Protein AF-A0A2K8GKU6-F1 (afdb_monomer_lite)

Sequence (200 aa):
LAFMISSQLTCGMWALKPLFDDAGSRKFPFDMWMPVSPERSPDYHFGYAFQLLTICMSAYMYFGVDSVALSSVIFGCAQIDIIKDKILSVQPVWNKRSTEATETLHENYKTLIDCIKHHQAITIFTDLVENAYHTYLLFQLMGSVGIICMSALRLLVLDWRSVQFFSIVTYLSVMISQLFVCCWCGHELTATSEDLHTVL

Foldseek 3Di:
DVLLVLVVVLLVCLLCCLVPVPPPAQDASDPDDDPADSVDPVSVVVRNVVVVVVSSVVSVVVVVVLVVLLVLLVVLLVLLVVLLVLLVPQDDLVPDDPVVSVVSVVVSVVSVVVSVVSVVVSVVSVVVSCVVCVVVVVCLVVVLVVLLVVLVVVLVVDDPPDPVNVSSVSVNVSSVVSVVSVVVSVVSSVVSVVVSVVSD

Secondary structure (DSSP, 8-state):
-HHHHHHHHHHHHHHHHHHH---SS---SS----SS-TTSTTHHHHHHHHHHHHHHHHHHHHHHHHHHHHHHHHHHHHHHHHHHHHHHTPPP-TTS-HHHHHHHHHHHHHHHHHHHHHHHHHHHHHHHHHHHHHHHHHHHHHHHHHHHHHHHHHHHHS-TTSHHHHHHHHHHHHHHHHHHHHHHHHHHHHHHHHHHHHH-

Radius of gyration: 26.38 Å; chains: 1; bounding box: 59×37×78 Å

Structure (mmCIF, N/CA/C/O backbone):
data_AF-A0A2K8GKU6-F1
#
_entry.id   AF-A0A2K8GKU6-F1
#
loop_
_atom_site.group_PDB
_atom_site.id
_atom_site.type_symbol
_atom_site.label_atom_id
_atom_site.label_alt_id
_atom_site.label_comp_id
_atom_site.label_asym_id
_atom_site.label_entity_id
_atom_site.label_seq_id
_atom_site.pdbx_PDB_ins_code
_atom_site.Cartn_x
_atom_site.Cartn_y
_atom_site.Cartn_z
_atom_site.occupancy
_atom_site.B_iso_or_equiv
_atom_site.auth_seq_id
_atom_site.auth_comp_id
_atom_site.auth_asym_id
_atom_site.auth_atom_id
_atom_site.pdbx_PDB_model_num
ATOM 1 N N . LEU A 1 1 ? -7.804 5.140 -6.137 1.00 52.09 1 LEU A N 1
ATOM 2 C CA . LEU A 1 1 ? -8.174 4.893 -7.555 1.00 52.09 1 LEU A CA 1
ATOM 3 C C . LEU A 1 1 ? -7.372 5.749 -8.544 1.00 52.09 1 LEU A C 1
ATOM 5 O O . LEU A 1 1 ? -6.609 5.176 -9.306 1.00 52.09 1 LEU A O 1
ATOM 9 N N . ALA A 1 2 ? -7.473 7.088 -8.518 1.00 52.81 2 ALA A N 1
ATOM 10 C CA . ALA A 1 2 ? -6.731 7.973 -9.438 1.00 52.81 2 ALA A CA 1
ATOM 11 C C . ALA A 1 2 ? -5.206 7.742 -9.410 1.00 52.81 2 ALA A C 1
ATOM 13 O O . ALA A 1 2 ? -4.558 7.684 -10.448 1.00 52.81 2 ALA A O 1
ATOM 14 N N . PHE A 1 3 ? -4.678 7.497 -8.211 1.00 59.97 3 PHE A N 1
ATOM 15 C CA . PHE A 1 3 ? -3.293 7.118 -7.951 1.00 59.97 3 PHE A CA 1
ATOM 16 C C . PHE A 1 3 ? -2.845 5.800 -8.615 1.00 59.97 3 PHE A C 1
ATOM 18 O O . PHE A 1 3 ? -1.756 5.701 -9.169 1.00 59.97 3 PHE A O 1
ATOM 25 N N . MET A 1 4 ? -3.709 4.781 -8.599 1.00 58.12 4 MET A N 1
ATOM 26 C CA . MET A 1 4 ? -3.423 3.500 -9.254 1.00 58.12 4 MET A CA 1
ATOM 27 C C . MET A 1 4 ? -3.462 3.646 -10.774 1.00 58.12 4 MET A C 1
ATOM 29 O O . MET A 1 4 ? -2.648 3.059 -11.474 1.00 58.12 4 MET A O 1
ATOM 33 N N . ILE A 1 5 ? -4.387 4.456 -11.294 1.00 63.09 5 ILE A N 1
ATOM 34 C CA . ILE A 1 5 ? -4.517 4.693 -12.734 1.00 63.09 5 ILE A CA 1
ATOM 35 C C . ILE A 1 5 ? -3.285 5.442 -13.264 1.00 63.09 5 ILE A C 1
ATOM 37 O O . ILE A 1 5 ? -2.746 5.056 -14.298 1.00 63.09 5 ILE A O 1
ATOM 41 N N . SER A 1 6 ? -2.784 6.457 -12.551 1.00 62.75 6 SER A N 1
ATOM 42 C CA . SER A 1 6 ? -1.579 7.195 -12.961 1.00 62.75 6 SER A CA 1
ATOM 43 C C . SER A 1 6 ? -0.308 6.341 -12.902 1.00 62.75 6 SER A C 1
ATOM 45 O O . SER A 1 6 ? 0.525 6.41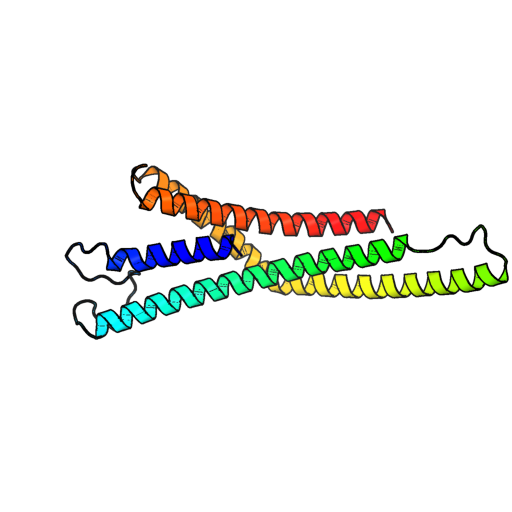6 -13.809 1.00 62.75 6 SER A O 1
ATOM 47 N N . SER A 1 7 ? -0.177 5.485 -11.886 1.00 61.38 7 SER A N 1
ATOM 48 C CA . SER A 1 7 ? 0.905 4.502 -11.791 1.00 61.38 7 SER A CA 1
ATOM 49 C C . SER A 1 7 ? 0.877 3.516 -12.964 1.00 61.38 7 SER A C 1
ATOM 51 O O . SER A 1 7 ? 1.892 3.349 -13.639 1.00 61.38 7 SER A O 1
ATOM 53 N N . GLN A 1 8 ? -0.281 2.922 -13.259 1.00 64.69 8 GLN A N 1
ATOM 54 C CA . GLN A 1 8 ? -0.408 1.922 -14.320 1.00 64.69 8 GLN A CA 1
ATOM 55 C C . GLN A 1 8 ? -0.205 2.521 -15.712 1.00 64.69 8 GLN A C 1
ATOM 57 O O . GLN A 1 8 ? 0.427 1.902 -16.567 1.00 64.69 8 GLN A O 1
ATOM 62 N N . LEU A 1 9 ? -0.654 3.761 -15.931 1.00 65.25 9 LEU A N 1
ATOM 63 C CA . LEU A 1 9 ? -0.339 4.509 -17.148 1.00 65.25 9 LEU A CA 1
ATOM 64 C C . LEU A 1 9 ? 1.164 4.770 -17.268 1.00 65.25 9 LEU A C 1
ATOM 66 O O . LEU A 1 9 ? 1.713 4.654 -18.358 1.00 65.25 9 LEU A O 1
ATOM 70 N N . THR A 1 10 ? 1.849 5.065 -16.162 1.00 65.81 10 THR A N 1
ATOM 71 C CA . THR A 1 10 ? 3.303 5.270 -16.160 1.00 65.81 10 THR A CA 1
ATOM 72 C C . THR A 1 10 ? 4.044 3.970 -16.467 1.00 65.81 10 THR A C 1
ATOM 74 O O . THR A 1 10 ? 4.881 3.955 -17.366 1.00 65.81 10 THR A O 1
ATOM 77 N N . CYS A 1 11 ? 3.690 2.856 -15.826 1.00 62.97 11 CYS A N 1
ATOM 78 C CA . CYS A 1 11 ? 4.261 1.540 -16.127 1.00 62.97 11 CYS A CA 1
ATOM 79 C C . CYS A 1 11 ? 3.988 1.112 -17.577 1.00 62.97 11 CYS A C 1
ATOM 81 O O . CYS A 1 11 ? 4.894 0.629 -18.256 1.00 62.97 11 CYS A O 1
ATOM 83 N N . GLY A 1 12 ? 2.778 1.365 -18.082 1.00 64.12 12 GLY A N 1
ATOM 84 C CA . GLY A 1 12 ? 2.423 1.159 -19.484 1.00 64.12 12 GLY A CA 1
ATOM 85 C C . GLY A 1 12 ? 3.273 2.009 -20.428 1.00 64.12 12 GLY A C 1
ATOM 86 O O . GLY A 1 12 ? 3.807 1.485 -21.400 1.00 64.12 12 GLY A O 1
ATOM 87 N N . MET A 1 13 ? 3.479 3.293 -20.121 1.00 64.94 13 MET A N 1
ATOM 88 C CA . MET A 1 13 ? 4.349 4.183 -20.900 1.00 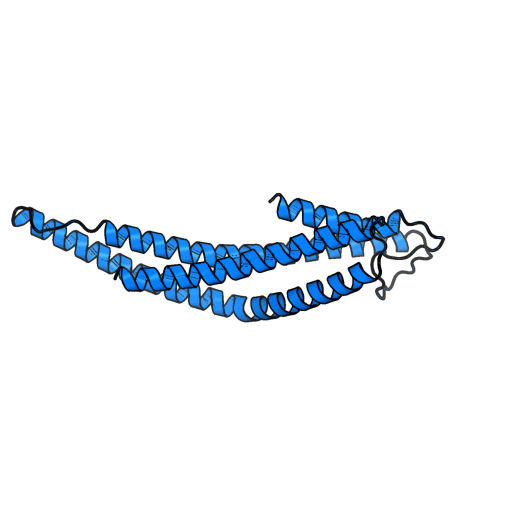64.94 13 MET A CA 1
ATOM 89 C C . MET A 1 13 ? 5.811 3.710 -20.913 1.00 64.94 13 MET A C 1
ATOM 91 O O . MET A 1 13 ? 6.447 3.749 -21.964 1.00 64.94 13 MET A O 1
ATOM 95 N N . TRP A 1 14 ? 6.343 3.219 -19.788 1.00 64.69 14 TRP A N 1
ATOM 96 C CA . TRP A 1 14 ? 7.692 2.638 -19.733 1.00 64.69 14 TRP A CA 1
ATOM 97 C C . TRP A 1 14 ? 7.802 1.347 -20.544 1.00 64.69 14 TRP A C 1
ATOM 99 O O . TRP A 1 14 ? 8.796 1.155 -21.241 1.00 64.69 14 TRP A O 1
ATOM 109 N N . ALA A 1 15 ? 6.775 0.497 -20.504 1.00 62.06 15 ALA A N 1
ATOM 110 C CA . ALA A 1 15 ? 6.726 -0.733 -21.285 1.00 62.06 15 ALA A CA 1
ATOM 111 C C . ALA A 1 15 ? 6.532 -0.474 -22.790 1.00 62.06 15 ALA A C 1
ATOM 113 O O . ALA A 1 15 ? 7.018 -1.253 -23.601 1.00 62.06 15 ALA A O 1
ATOM 114 N N . LEU A 1 16 ? 5.863 0.623 -23.166 1.00 63.88 16 LEU A N 1
ATOM 115 C CA . LEU A 1 16 ? 5.647 1.055 -24.554 1.00 63.88 16 LEU A CA 1
ATOM 116 C C . LEU A 1 16 ? 6.841 1.812 -25.146 1.00 63.88 16 LEU A C 1
ATOM 118 O O . LEU A 1 16 ? 7.019 1.796 -26.360 1.00 63.88 16 LEU A O 1
ATOM 122 N N . LYS A 1 17 ? 7.679 2.454 -24.323 1.00 64.31 17 LYS A N 1
ATOM 123 C CA . LYS A 1 17 ? 8.903 3.147 -24.761 1.00 64.31 17 LYS A CA 1
ATOM 124 C C . LYS A 1 17 ? 9.754 2.333 -25.764 1.00 64.31 17 LYS A C 1
ATOM 126 O O . LYS A 1 17 ? 10.038 2.870 -26.828 1.00 64.31 17 LYS A O 1
ATOM 131 N N . PRO A 1 18 ? 10.128 1.066 -25.507 1.00 60.09 18 PRO A N 1
ATOM 132 C CA . PRO A 1 18 ? 10.927 0.248 -26.433 1.00 60.09 18 PRO A CA 1
ATOM 133 C C . PRO A 1 18 ? 10.229 -0.073 -27.766 1.00 60.09 18 PRO A C 1
ATOM 135 O O . PRO A 1 18 ? 10.900 -0.486 -28.704 1.00 60.09 18 PRO A O 1
ATOM 138 N N . LEU A 1 19 ? 8.907 0.116 -27.869 1.00 59.28 19 LEU A N 1
ATOM 139 C CA . LEU A 1 19 ? 8.156 -0.048 -29.118 1.00 59.28 19 LEU A CA 1
ATOM 140 C C . LEU A 1 19 ? 8.241 1.193 -30.022 1.00 59.28 19 LEU A C 1
ATOM 142 O O . LEU A 1 19 ? 8.106 1.068 -31.235 1.00 59.28 19 LEU A O 1
ATOM 146 N N . PHE A 1 20 ? 8.440 2.380 -29.436 1.00 59.06 20 PHE A N 1
ATOM 147 C CA . PHE A 1 20 ? 8.488 3.663 -30.152 1.00 59.06 20 PHE A CA 1
ATOM 148 C C . PHE A 1 20 ? 9.903 4.247 -30.283 1.00 59.06 20 PHE A C 1
ATOM 150 O O . PHE A 1 20 ? 10.137 5.076 -31.160 1.00 59.06 20 PHE A O 1
ATOM 157 N N . ASP A 1 21 ? 10.844 3.832 -29.430 1.00 58.12 21 ASP A N 1
ATOM 158 C CA . ASP A 1 21 ? 12.258 4.231 -29.467 1.00 58.12 21 ASP A CA 1
ATOM 159 C C . ASP A 1 21 ? 13.004 3.351 -30.494 1.00 58.12 21 ASP A C 1
ATOM 161 O O . ASP A 1 21 ? 13.825 2.496 -30.159 1.00 58.12 21 ASP A O 1
ATOM 165 N N . ASP A 1 22 ? 12.630 3.502 -31.769 1.00 55.44 22 ASP A N 1
ATOM 166 C CA . ASP A 1 22 ? 13.112 2.706 -32.904 1.00 55.44 22 ASP A CA 1
ATOM 167 C C . ASP A 1 22 ? 14.532 3.147 -33.320 1.00 55.44 22 ASP A C 1
ATOM 169 O O . ASP A 1 22 ? 14.766 3.765 -34.359 1.00 55.44 22 ASP A O 1
ATOM 173 N N . ALA A 1 23 ? 15.514 2.865 -32.460 1.00 47.88 23 ALA A N 1
ATOM 174 C CA . ALA A 1 23 ? 16.937 3.061 -32.731 1.00 47.88 23 ALA A CA 1
ATOM 175 C C . ALA A 1 23 ? 17.572 1.751 -33.239 1.00 47.88 23 ALA A C 1
ATOM 177 O O . ALA A 1 23 ? 18.391 1.121 -32.569 1.00 47.88 23 ALA A O 1
ATOM 178 N N . GLY A 1 24 ? 17.155 1.308 -34.429 1.00 53.94 24 GLY A N 1
ATOM 179 C CA . GLY A 1 24 ? 17.900 0.387 -35.304 1.00 53.94 24 GLY A CA 1
ATOM 180 C C . GLY A 1 24 ? 18.124 -1.061 -34.835 1.00 53.94 24 GLY A C 1
ATOM 181 O O . GLY A 1 24 ? 18.676 -1.850 -35.598 1.00 53.94 24 GLY A O 1
ATOM 182 N N . SER A 1 25 ? 17.701 -1.454 -33.629 1.00 59.88 25 SER A N 1
ATOM 183 C CA . SER A 1 25 ? 17.801 -2.835 -33.134 1.00 59.88 25 SER A CA 1
ATOM 184 C C . SER A 1 25 ? 16.561 -3.212 -32.324 1.00 59.88 25 SER A C 1
ATOM 186 O O . SER A 1 25 ? 16.261 -2.585 -31.311 1.00 59.88 25 SER A O 1
ATOM 188 N N . ARG A 1 26 ? 15.826 -4.242 -32.768 1.00 64.56 26 ARG A N 1
ATOM 189 C CA . ARG A 1 26 ? 14.674 -4.783 -32.029 1.00 64.56 26 ARG A CA 1
ATOM 190 C C . ARG A 1 26 ? 15.166 -5.328 -30.691 1.00 64.56 26 ARG A C 1
ATOM 192 O O . ARG A 1 26 ? 15.888 -6.321 -30.660 1.00 64.56 26 ARG A O 1
ATOM 199 N N . LYS A 1 27 ? 14.779 -4.683 -29.593 1.00 66.81 27 LYS A N 1
ATOM 200 C CA . LYS A 1 27 ? 15.076 -5.128 -28.227 1.00 66.81 27 LYS A CA 1
ATOM 201 C C . LYS A 1 27 ? 13.781 -5.372 -27.466 1.00 66.81 27 LYS A C 1
ATOM 203 O O . LYS A 1 27 ? 12.753 -4.755 -27.750 1.00 66.81 27 LYS A O 1
ATOM 208 N N . PHE A 1 28 ? 13.827 -6.315 -26.532 1.00 68.25 28 PHE A N 1
ATOM 209 C CA . PHE A 1 28 ? 12.716 -6.551 -25.619 1.00 68.25 28 PHE A CA 1
ATOM 210 C C . PHE A 1 28 ? 12.609 -5.416 -24.585 1.00 68.25 28 PHE A C 1
ATOM 212 O O . PHE A 1 28 ? 13.616 -4.764 -24.300 1.00 68.25 28 PHE A O 1
ATOM 219 N N . PRO A 1 29 ? 11.414 -5.177 -24.011 1.00 65.94 29 PRO A N 1
ATOM 220 C CA . PRO A 1 29 ? 11.225 -4.161 -22.980 1.00 65.94 29 PRO A CA 1
ATOM 221 C C . PRO A 1 29 ? 12.103 -4.321 -21.746 1.00 65.94 29 PRO A C 1
ATOM 223 O O . PRO A 1 29 ? 12.531 -3.324 -21.165 1.00 65.94 29 PRO A O 1
ATOM 226 N N . PHE A 1 30 ? 12.387 -5.567 -21.373 1.00 68.25 30 PHE A N 1
ATOM 227 C CA . PHE A 1 30 ? 13.332 -5.904 -20.321 1.00 68.25 30 PHE A CA 1
ATOM 228 C C . PHE A 1 30 ? 14.459 -6.751 -20.889 1.00 68.25 30 PHE A C 1
ATOM 230 O O . PHE A 1 30 ? 14.224 -7.714 -21.627 1.00 68.25 30 PHE A O 1
ATOM 237 N N . ASP A 1 31 ? 15.680 -6.391 -20.500 1.00 69.00 31 ASP A N 1
ATOM 238 C CA . ASP A 1 31 ? 16.892 -7.127 -20.839 1.00 69.00 31 ASP A CA 1
ATOM 239 C C . ASP A 1 31 ? 16.960 -8.378 -19.947 1.00 69.00 31 ASP A C 1
ATOM 241 O O . ASP A 1 31 ? 17.493 -8.367 -18.837 1.00 69.00 31 ASP A O 1
ATOM 245 N N . MET A 1 32 ? 16.291 -9.441 -20.391 1.00 71.56 32 MET A N 1
ATOM 246 C CA . MET A 1 32 ? 16.195 -10.726 -19.704 1.00 71.56 32 MET A CA 1
ATOM 247 C C . MET A 1 32 ? 16.491 -11.847 -20.693 1.00 71.56 32 MET A C 1
ATOM 249 O O . MET A 1 32 ? 16.099 -11.782 -21.859 1.00 71.56 32 MET A O 1
ATOM 253 N N . TRP A 1 33 ? 17.146 -12.905 -20.214 1.00 79.06 33 TRP A N 1
ATOM 254 C CA . TRP A 1 33 ? 17.335 -14.103 -21.019 1.00 79.06 33 TRP A CA 1
ATOM 255 C C . TRP A 1 33 ? 15.975 -14.704 -21.391 1.00 79.06 33 TRP A C 1
ATOM 257 O O . TRP A 1 33 ? 15.151 -15.006 -20.526 1.00 79.06 33 TRP A O 1
ATOM 267 N N . MET A 1 34 ? 15.747 -14.869 -22.691 1.00 74.62 34 MET A N 1
ATOM 268 C CA . MET A 1 34 ? 14.542 -15.465 -23.243 1.00 74.62 34 MET A CA 1
ATOM 269 C C . MET A 1 34 ? 14.918 -16.586 -24.213 1.00 74.62 34 MET A C 1
ATOM 271 O O . MET A 1 34 ? 15.895 -16.455 -24.949 1.00 74.62 34 MET A O 1
ATOM 275 N N . PRO A 1 35 ? 14.114 -17.662 -24.282 1.00 77.31 35 PRO A N 1
ATOM 276 C CA . PRO A 1 35 ? 14.313 -18.730 -25.261 1.00 77.31 35 PRO A CA 1
ATOM 277 C C . PRO A 1 35 ? 13.975 -18.292 -26.700 1.00 77.31 35 PRO A C 1
ATOM 279 O O . PRO A 1 35 ? 14.147 -19.073 -27.631 1.00 77.31 35 PRO A O 1
ATOM 282 N N . VAL A 1 36 ? 13.479 -17.062 -26.882 1.00 75.69 36 VAL A N 1
ATOM 283 C CA . VAL A 1 36 ? 13.076 -16.465 -28.159 1.00 75.69 36 VAL A CA 1
ATOM 284 C C . VAL A 1 36 ? 14.038 -15.348 -28.568 1.00 75.69 36 VAL A C 1
ATOM 286 O O . VAL A 1 36 ? 14.387 -14.491 -27.758 1.00 75.69 36 VAL A O 1
ATOM 289 N N . SER A 1 37 ? 14.458 -15.339 -29.835 1.00 72.81 37 SER A N 1
ATOM 290 C CA . SER A 1 37 ? 15.374 -14.326 -30.372 1.00 72.81 37 SER A CA 1
ATOM 291 C C . SER A 1 37 ? 14.609 -13.071 -30.833 1.00 72.81 37 SER A C 1
ATOM 293 O O . SER A 1 37 ? 13.649 -13.204 -31.596 1.00 72.81 37 SER A O 1
ATOM 295 N N . PRO A 1 38 ? 15.050 -11.845 -30.478 1.00 68.31 38 PRO A N 1
ATOM 296 C CA . PRO A 1 38 ? 14.425 -10.594 -30.942 1.00 68.31 38 PRO A CA 1
ATOM 297 C C . PRO A 1 38 ? 14.503 -10.378 -32.466 1.00 68.31 38 PRO A C 1
ATOM 299 O O . PRO A 1 38 ? 13.795 -9.548 -33.036 1.00 68.31 38 PRO A O 1
ATOM 302 N N . GLU A 1 39 ? 15.394 -11.118 -33.124 1.00 70.12 39 GLU A N 1
ATOM 303 C CA . GLU A 1 39 ? 15.760 -10.985 -34.534 1.00 70.12 39 GLU A CA 1
ATOM 304 C C . GLU A 1 39 ? 14.724 -11.610 -35.488 1.00 70.12 39 GLU A C 1
ATOM 306 O O . GLU A 1 39 ? 14.691 -11.267 -36.671 1.00 70.12 39 GLU A O 1
ATOM 311 N N . ARG A 1 40 ? 13.846 -12.504 -34.997 1.00 70.38 40 ARG A N 1
ATOM 312 C CA . ARG A 1 40 ? 12.885 -13.268 -35.817 1.00 70.38 40 ARG A CA 1
ATOM 313 C C . ARG A 1 40 ? 11.433 -12.864 -35.528 1.00 70.38 40 ARG A C 1
ATOM 315 O O . ARG A 1 40 ? 11.020 -12.712 -34.382 1.00 70.38 40 ARG A O 1
ATOM 322 N N . SER A 1 41 ? 10.646 -12.653 -36.589 1.00 62.62 41 SER A N 1
ATOM 323 C CA . SER A 1 41 ? 9.424 -11.831 -36.516 1.00 62.62 41 SER A CA 1
ATOM 324 C C . SER A 1 41 ? 8.091 -12.486 -36.105 1.00 62.62 41 SER A C 1
ATOM 326 O O . SER A 1 41 ? 7.117 -11.743 -36.073 1.00 62.62 41 SER A O 1
ATOM 328 N N . PRO A 1 42 ? 7.964 -13.769 -35.723 1.00 74.25 42 PRO A N 1
ATOM 329 C CA . PRO A 1 42 ? 6.867 -14.144 -34.825 1.00 74.25 42 PRO A CA 1
ATOM 330 C C . PRO A 1 42 ? 7.320 -14.176 -33.357 1.00 74.25 42 PRO A C 1
ATOM 332 O O . PRO A 1 42 ? 6.577 -13.757 -32.469 1.00 74.25 42 PRO A O 1
ATOM 335 N N . ASP A 1 43 ? 8.566 -14.582 -33.115 1.00 76.25 43 ASP A N 1
ATOM 336 C CA . ASP A 1 43 ? 9.126 -14.817 -31.781 1.00 76.25 43 ASP A CA 1
ATOM 337 C C . ASP A 1 43 ? 9.271 -13.515 -30.976 1.00 76.25 43 ASP A C 1
ATOM 339 O O . ASP A 1 43 ? 8.986 -13.484 -29.777 1.00 76.25 43 ASP A O 1
ATOM 343 N N . TYR A 1 44 ? 9.611 -12.409 -31.651 1.00 76.62 44 TYR A N 1
ATOM 344 C CA . TYR A 1 44 ? 9.658 -11.076 -31.045 1.00 76.62 44 TYR A CA 1
ATOM 345 C C . TYR A 1 44 ? 8.297 -10.628 -30.490 1.00 76.62 44 TYR A C 1
ATOM 347 O O . TYR A 1 44 ? 8.214 -10.187 -29.346 1.00 76.62 44 TYR A O 1
ATOM 355 N N . HIS A 1 45 ? 7.215 -10.760 -31.265 1.00 79.44 45 HIS A N 1
ATOM 356 C CA . HIS A 1 45 ? 5.888 -10.319 -30.821 1.00 79.44 45 HIS A CA 1
ATOM 357 C C . HIS A 1 45 ? 5.361 -11.176 -29.670 1.00 79.44 45 HIS A C 1
ATOM 359 O O . HIS A 1 45 ? 4.764 -10.639 -28.737 1.00 79.44 45 HIS A O 1
ATOM 365 N N . PHE A 1 46 ? 5.620 -12.486 -29.702 1.00 82.50 46 PHE A N 1
ATOM 366 C CA . PHE A 1 46 ? 5.241 -13.383 -28.615 1.00 82.50 46 PHE A CA 1
ATOM 367 C C . PHE A 1 46 ? 6.013 -13.071 -27.327 1.00 82.50 46 PHE A C 1
ATOM 369 O O . PHE A 1 46 ? 5.403 -12.904 -26.272 1.00 82.50 46 PHE A O 1
ATOM 376 N N . GLY A 1 47 ? 7.339 -12.914 -27.416 1.00 82.00 47 GLY A N 1
ATOM 377 C CA . GLY A 1 47 ? 8.174 -12.532 -26.276 1.00 82.00 47 GLY A CA 1
ATOM 378 C C . GLY A 1 47 ? 7.779 -11.173 -25.695 1.00 82.00 47 GLY A C 1
ATOM 379 O O . GLY A 1 47 ? 7.627 -11.039 -24.483 1.00 82.00 47 GLY A O 1
ATOM 380 N N . TYR A 1 48 ? 7.516 -10.187 -26.555 1.00 79.00 48 TYR A N 1
ATOM 381 C CA . TYR A 1 48 ? 7.062 -8.860 -26.143 1.00 79.00 48 TYR A CA 1
ATOM 382 C C . TYR A 1 48 ? 5.714 -8.918 -25.410 1.00 79.00 48 TYR A C 1
ATOM 384 O O . TYR A 1 48 ? 5.583 -8.375 -24.313 1.00 79.00 48 TYR A O 1
ATOM 392 N N . ALA A 1 49 ? 4.717 -9.601 -25.984 1.00 82.12 49 ALA A N 1
ATOM 393 C CA . ALA A 1 49 ? 3.396 -9.742 -25.374 1.00 82.12 49 ALA A CA 1
ATOM 394 C C . ALA A 1 49 ? 3.467 -10.483 -24.032 1.00 82.12 49 ALA A C 1
ATOM 396 O O . ALA A 1 49 ? 2.811 -10.084 -23.071 1.00 82.12 49 ALA A O 1
ATOM 397 N N . PHE A 1 50 ? 4.301 -11.521 -23.949 1.00 85.00 50 PHE A N 1
ATOM 398 C CA . PHE A 1 50 ? 4.530 -12.262 -22.715 1.00 85.00 50 PHE A CA 1
ATOM 399 C C . PHE A 1 50 ? 5.162 -11.388 -21.623 1.00 85.00 50 PHE A C 1
ATOM 401 O O . PHE A 1 50 ? 4.673 -11.384 -20.491 1.00 85.00 50 PHE A O 1
ATOM 408 N N . GLN A 1 51 ? 6.211 -10.620 -21.948 1.00 82.50 51 GLN A N 1
ATOM 409 C CA . GLN A 1 51 ? 6.826 -9.696 -20.988 1.00 82.50 51 GLN A CA 1
ATOM 410 C C . GLN A 1 51 ? 5.811 -8.652 -20.518 1.00 82.50 51 GLN A C 1
ATOM 412 O O . GLN A 1 51 ? 5.635 -8.487 -19.313 1.00 82.50 51 GLN A O 1
ATOM 417 N N . LEU A 1 52 ? 5.094 -8.013 -21.448 1.00 80.62 52 LEU A N 1
ATOM 418 C CA . LEU A 1 52 ? 4.083 -7.003 -21.133 1.00 80.62 52 LEU A CA 1
ATOM 419 C C . LEU A 1 52 ? 2.995 -7.554 -20.202 1.00 80.62 52 LEU A C 1
ATOM 421 O O . LEU A 1 52 ? 2.701 -6.943 -19.177 1.00 80.62 52 LEU A O 1
ATOM 425 N N . LEU A 1 53 ? 2.443 -8.729 -20.517 1.00 84.06 53 LEU A N 1
ATOM 426 C CA . LEU A 1 53 ? 1.430 -9.377 -19.686 1.00 84.06 53 LEU A CA 1
ATOM 427 C C . LEU A 1 53 ? 1.968 -9.687 -18.286 1.00 84.06 53 LEU A C 1
ATOM 429 O O . LEU A 1 53 ? 1.280 -9.435 -17.299 1.00 84.06 53 LEU A O 1
ATOM 433 N N . THR A 1 54 ? 3.198 -10.196 -18.199 1.00 84.25 54 THR A N 1
ATOM 434 C CA . THR A 1 54 ? 3.842 -10.538 -16.923 1.00 84.25 54 THR A CA 1
ATOM 435 C C . THR A 1 54 ? 4.039 -9.300 -16.050 1.00 84.25 54 THR A C 1
ATOM 437 O O . THR A 1 54 ? 3.749 -9.355 -14.859 1.00 84.25 54 THR A O 1
ATOM 440 N N . ILE A 1 55 ? 4.467 -8.174 -16.630 1.00 80.38 55 ILE A N 1
ATOM 441 C CA . ILE A 1 55 ? 4.646 -6.900 -15.914 1.00 80.38 55 ILE A CA 1
ATOM 442 C C . ILE A 1 55 ? 3.306 -6.348 -15.432 1.00 80.38 55 ILE A C 1
ATOM 444 O O . ILE A 1 55 ? 3.189 -5.906 -14.292 1.00 80.38 55 ILE A O 1
ATOM 448 N N . CYS A 1 56 ? 2.280 -6.369 -16.285 1.00 80.38 56 CYS A N 1
ATOM 449 C CA . CYS A 1 56 ? 0.954 -5.911 -15.887 1.00 80.38 56 CYS A CA 1
ATOM 450 C C . CYS A 1 56 ? 0.404 -6.780 -14.750 1.00 80.38 56 CYS A C 1
ATOM 452 O O . CYS A 1 56 ? -0.038 -6.247 -13.734 1.00 80.38 56 CYS A O 1
ATOM 454 N N . MET A 1 57 ? 0.474 -8.108 -14.888 1.00 84.62 57 MET A N 1
ATOM 455 C CA . MET A 1 57 ? 0.026 -9.048 -13.859 1.00 84.62 57 MET A CA 1
ATOM 456 C C . MET A 1 57 ? 0.779 -8.852 -12.541 1.00 84.62 57 MET A C 1
ATOM 458 O O . MET A 1 57 ? 0.141 -8.762 -11.495 1.00 84.62 57 MET A O 1
ATOM 462 N N . SER A 1 58 ? 2.110 -8.729 -12.572 1.00 83.69 58 SER A N 1
ATOM 463 C CA . SER A 1 58 ? 2.904 -8.522 -11.358 1.00 83.69 58 SER A CA 1
ATOM 464 C C . SER A 1 58 ? 2.578 -7.190 -10.681 1.00 83.69 58 SER A C 1
ATOM 466 O O . SER A 1 58 ? 2.391 -7.167 -9.465 1.00 83.69 58 SER A O 1
ATOM 468 N N . ALA A 1 59 ? 2.406 -6.110 -11.451 1.00 78.88 59 ALA A N 1
ATOM 469 C CA . ALA A 1 59 ? 1.974 -4.818 -10.925 1.00 78.88 59 ALA A CA 1
ATOM 470 C C . ALA A 1 59 ? 0.596 -4.919 -10.250 1.00 78.88 59 ALA A C 1
ATOM 472 O O . ALA A 1 59 ? 0.423 -4.442 -9.130 1.00 78.88 59 ALA A O 1
ATOM 473 N N . TYR A 1 60 ? -0.380 -5.580 -10.884 1.00 80.94 60 TYR A N 1
ATOM 474 C CA . TYR A 1 60 ? -1.703 -5.793 -10.288 1.00 80.94 60 TYR A CA 1
ATOM 475 C C . TYR A 1 60 ? -1.650 -6.620 -9.005 1.00 80.94 60 TYR A C 1
ATOM 477 O O . TYR A 1 60 ? -2.306 -6.256 -8.030 1.00 80.94 60 TYR A O 1
ATOM 485 N N . MET A 1 61 ? -0.879 -7.709 -8.989 1.00 86.69 61 MET A N 1
ATOM 486 C CA . MET A 1 61 ? -0.731 -8.542 -7.794 1.00 86.69 61 MET A CA 1
ATOM 487 C C . MET A 1 61 ? -0.107 -7.748 -6.648 1.00 86.69 61 MET A C 1
ATOM 489 O O . MET A 1 61 ? -0.613 -7.804 -5.531 1.00 86.69 61 MET A O 1
ATOM 493 N N . TYR A 1 62 ? 0.933 -6.965 -6.931 1.00 82.75 62 TYR A N 1
ATOM 494 C CA . TYR A 1 62 ? 1.596 -6.121 -5.943 1.00 82.75 62 TYR A CA 1
ATOM 495 C C . TYR A 1 62 ? 0.638 -5.096 -5.322 1.00 82.75 62 TYR A C 1
ATOM 497 O O . TYR A 1 62 ? 0.465 -5.079 -4.105 1.00 82.75 62 TYR A O 1
ATOM 505 N N . PHE A 1 63 ? -0.091 -4.343 -6.154 1.00 81.56 63 PHE A N 1
ATOM 506 C CA . PHE A 1 63 ? -1.124 -3.417 -5.676 1.00 81.56 63 PHE A CA 1
ATOM 507 C C . PHE A 1 63 ? -2.239 -4.114 -4.897 1.00 81.56 63 PHE A C 1
ATOM 509 O O . PHE A 1 63 ? -2.772 -3.548 -3.944 1.00 81.56 63 PHE A O 1
ATOM 516 N N . GLY A 1 64 ? -2.615 -5.326 -5.308 1.00 86.94 64 GLY A N 1
ATOM 517 C CA . GLY A 1 64 ? -3.601 -6.131 -4.599 1.00 86.94 64 GLY A CA 1
ATOM 518 C C . GLY A 1 64 ? -3.150 -6.440 -3.174 1.00 86.94 64 GLY A C 1
ATOM 519 O O . GLY A 1 64 ? -3.916 -6.227 -2.237 1.00 86.94 64 GLY A O 1
ATOM 520 N N . VAL A 1 65 ? -1.901 -6.879 -3.001 1.00 88.31 65 VAL A N 1
ATOM 521 C CA . VAL A 1 65 ? -1.336 -7.184 -1.679 1.00 88.31 65 VAL A CA 1
ATOM 522 C C . VAL A 1 65 ? -1.254 -5.926 -0.811 1.00 88.31 65 VAL A C 1
ATOM 524 O O . VAL A 1 65 ? -1.766 -5.954 0.309 1.00 88.31 65 VAL A O 1
ATOM 527 N N . ASP A 1 66 ? -0.715 -4.820 -1.338 1.00 84.94 66 ASP A N 1
ATOM 528 C CA . ASP A 1 66 ? -0.657 -3.527 -0.634 1.00 84.94 66 ASP A CA 1
ATOM 529 C C . ASP A 1 66 ? -2.054 -3.085 -0.166 1.00 84.94 66 ASP A C 1
ATOM 531 O O . ASP A 1 66 ? -2.261 -2.714 0.991 1.00 84.94 66 ASP A O 1
ATOM 535 N N . SER A 1 67 ? -3.044 -3.155 -1.062 1.00 86.56 67 SER A N 1
ATOM 536 C CA . SER A 1 67 ? -4.412 -2.721 -0.775 1.00 86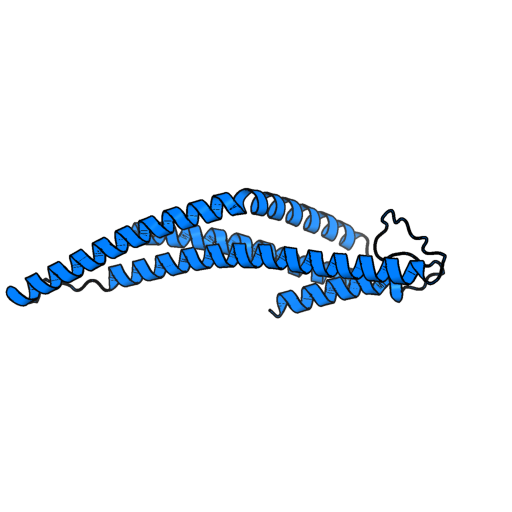.56 67 SER A CA 1
ATOM 537 C C . SER A 1 67 ? -5.079 -3.570 0.302 1.00 86.56 67 SER A C 1
ATOM 539 O O . SER A 1 67 ? -5.787 -3.018 1.146 1.00 86.56 67 SER A O 1
ATOM 541 N N . VAL A 1 68 ? -4.901 -4.894 0.275 1.00 90.81 68 VAL A N 1
ATOM 542 C CA . VAL A 1 68 ? -5.485 -5.791 1.284 1.00 90.81 68 VAL A CA 1
ATOM 543 C C . VAL A 1 68 ? -4.810 -5.581 2.640 1.00 90.81 68 VAL A C 1
ATOM 545 O O . VAL A 1 68 ? -5.514 -5.507 3.649 1.00 90.81 68 VAL A O 1
ATOM 548 N N . ALA A 1 69 ? -3.485 -5.409 2.671 1.00 88.62 69 ALA A N 1
ATOM 549 C CA . ALA A 1 69 ? -2.752 -5.117 3.901 1.00 88.62 69 ALA A CA 1
ATOM 550 C C . ALA A 1 69 ? -3.254 -3.816 4.552 1.00 88.62 69 ALA A C 1
ATOM 552 O O . ALA A 1 69 ? -3.687 -3.821 5.704 1.00 88.62 69 ALA A O 1
ATOM 553 N N . LEU A 1 70 ? -3.304 -2.722 3.783 1.00 87.19 70 LEU A N 1
ATOM 554 C CA . LEU A 1 70 ? -3.787 -1.419 4.255 1.00 87.19 70 LEU A CA 1
ATOM 555 C C . LEU A 1 70 ? -5.254 -1.470 4.701 1.00 87.19 70 LEU A C 1
ATOM 557 O O . LEU A 1 70 ? -5.604 -0.936 5.752 1.00 87.19 70 LEU A O 1
ATOM 561 N N . SER A 1 71 ? -6.111 -2.149 3.934 1.00 90.50 71 SER A N 1
ATOM 562 C CA . SER A 1 71 ? -7.533 -2.289 4.278 1.00 90.50 71 SER A CA 1
ATOM 563 C C . SER A 1 71 ? -7.736 -3.066 5.575 1.00 90.50 71 SER A C 1
ATOM 565 O O . SER A 1 71 ? -8.630 -2.728 6.343 1.00 90.50 71 SER A O 1
ATOM 567 N N . SER A 1 72 ? -6.904 -4.076 5.841 1.00 90.81 72 SER A N 1
ATOM 568 C CA . SER A 1 72 ? -6.975 -4.864 7.075 1.00 90.81 72 SER A CA 1
ATOM 569 C C . SER A 1 72 ? -6.635 -4.015 8.300 1.00 90.81 72 SER A C 1
ATOM 571 O O . SER A 1 72 ? -7.349 -4.076 9.298 1.00 90.81 72 SER A O 1
ATOM 573 N N . VAL A 1 73 ? -5.607 -3.164 8.206 1.00 88.56 73 VAL A N 1
ATOM 574 C CA . VAL A 1 73 ? -5.234 -2.235 9.287 1.00 88.56 73 VAL A CA 1
ATOM 575 C C . VAL A 1 73 ? -6.342 -1.212 9.542 1.00 88.56 73 VAL A C 1
ATOM 577 O O . VAL A 1 73 ? -6.783 -1.063 10.678 1.00 88.56 73 VAL A O 1
ATOM 580 N N . ILE A 1 74 ? -6.854 -0.567 8.488 1.00 89.38 74 ILE A N 1
ATOM 581 C CA . ILE A 1 74 ? -7.945 0.417 8.600 1.00 89.38 74 ILE A CA 1
ATOM 582 C C . ILE A 1 74 ? -9.208 -0.227 9.177 1.00 89.38 74 ILE A C 1
ATOM 584 O O . ILE A 1 74 ? -9.893 0.375 10.001 1.00 89.38 74 ILE A O 1
ATOM 588 N N . PHE A 1 75 ? -9.517 -1.459 8.766 1.00 91.50 75 PHE A N 1
ATOM 589 C CA . PHE A 1 75 ? -10.626 -2.215 9.332 1.00 91.50 75 PHE A CA 1
ATOM 590 C C . PHE A 1 75 ? -10.433 -2.446 10.834 1.00 91.50 75 PHE A C 1
ATOM 592 O O . PHE A 1 75 ? -11.378 -2.249 11.591 1.00 91.50 75 PHE A O 1
ATOM 599 N N . GLY A 1 76 ? -9.219 -2.789 11.277 1.00 90.00 76 GLY A N 1
ATOM 600 C CA . GLY A 1 76 ? -8.881 -2.894 12.699 1.00 90.00 76 GLY A CA 1
ATOM 601 C C . GLY A 1 76 ? -9.150 -1.595 13.467 1.00 90.00 76 GLY A C 1
ATOM 602 O O . GLY A 1 76 ? -9.873 -1.624 14.462 1.00 90.00 76 GLY A O 1
ATOM 603 N N . CYS A 1 77 ? -8.655 -0.456 12.968 1.00 88.06 77 CYS A N 1
ATOM 604 C CA . CYS A 1 77 ? -8.908 0.865 13.562 1.00 88.06 77 CYS A CA 1
ATOM 605 C C . CYS A 1 77 ? -10.412 1.167 13.663 1.00 88.06 77 CYS A C 1
ATOM 607 O O . CYS A 1 77 ? -10.907 1.500 14.737 1.00 88.06 77 CYS A O 1
ATOM 609 N N . ALA A 1 78 ? -11.163 0.951 12.578 1.00 90.56 78 ALA A N 1
ATOM 610 C CA . ALA A 1 78 ? -12.602 1.205 12.547 1.00 90.56 78 ALA A CA 1
ATOM 611 C C . ALA A 1 78 ? -13.383 0.344 13.556 1.00 90.56 78 ALA A C 1
ATOM 613 O O . ALA A 1 78 ? -14.361 0.806 14.142 1.00 90.56 78 ALA A O 1
ATOM 614 N N . GLN A 1 79 ? -12.965 -0.906 13.787 1.00 91.19 79 GLN A N 1
ATOM 615 C CA . GLN A 1 79 ? -13.593 -1.750 14.807 1.00 91.19 79 GLN A CA 1
ATOM 616 C C . GLN A 1 79 ? -13.319 -1.244 16.228 1.00 91.19 79 GLN A C 1
ATOM 618 O O . GLN A 1 79 ? -14.200 -1.341 17.084 1.00 91.19 79 GLN A O 1
ATOM 623 N N . ILE A 1 80 ? -12.139 -0.672 16.485 1.00 87.69 80 ILE A N 1
ATOM 624 C CA . ILE A 1 80 ? -11.833 -0.058 17.783 1.00 87.69 80 ILE A CA 1
ATOM 625 C C . ILE A 1 80 ? -12.709 1.181 18.006 1.00 87.69 80 ILE A C 1
ATOM 627 O O . ILE A 1 80 ? -13.301 1.309 19.079 1.00 87.69 80 ILE A O 1
ATOM 631 N N . ASP A 1 81 ? -12.883 2.029 16.989 1.00 87.88 81 ASP A N 1
ATOM 632 C CA . ASP A 1 81 ? -13.770 3.199 17.068 1.00 87.88 81 ASP A CA 1
ATOM 633 C C . ASP A 1 81 ? -15.222 2.800 17.378 1.00 87.88 81 ASP A C 1
ATOM 635 O O . ASP A 1 81 ? -15.880 3.411 18.220 1.00 87.88 81 ASP A O 1
ATOM 639 N N . ILE A 1 82 ? -15.712 1.705 16.783 1.00 90.38 82 ILE A N 1
ATOM 640 C CA . ILE A 1 82 ? -17.047 1.162 17.084 1.00 90.38 82 ILE A CA 1
ATOM 641 C C . ILE A 1 82 ? -17.165 0.742 18.556 1.00 90.38 82 ILE A C 1
ATOM 643 O O . ILE A 1 82 ? -18.219 0.931 19.172 1.00 90.38 82 ILE A O 1
ATOM 647 N N . ILE A 1 83 ? -16.118 0.147 19.136 1.00 88.12 83 ILE A N 1
ATOM 648 C CA . ILE A 1 83 ? -16.109 -0.206 20.563 1.00 88.12 83 ILE A CA 1
ATOM 649 C C . ILE A 1 83 ? -16.120 1.057 21.420 1.00 88.12 83 ILE A C 1
ATOM 651 O O . ILE A 1 83 ? -16.898 1.125 22.374 1.00 88.12 83 ILE A O 1
ATOM 655 N N . LYS A 1 84 ? -15.311 2.060 21.069 1.00 84.62 84 LYS A N 1
ATOM 656 C CA . LYS A 1 84 ? -15.268 3.346 21.768 1.00 84.62 84 LYS A CA 1
ATOM 657 C C . LYS A 1 84 ? -16.647 4.009 21.795 1.00 84.62 84 LYS A C 1
ATOM 659 O O . LYS A 1 84 ? -17.125 4.364 22.872 1.00 84.62 84 LYS A O 1
ATOM 664 N N . ASP A 1 85 ? -17.336 4.078 20.659 1.00 87.19 85 ASP A N 1
ATOM 665 C CA . ASP A 1 85 ? -18.692 4.636 20.577 1.00 87.19 85 ASP A CA 1
ATOM 666 C C . ASP A 1 85 ? -19.704 3.838 21.411 1.00 87.19 85 ASP A C 1
ATOM 668 O O . ASP A 1 85 ? -20.549 4.418 22.099 1.00 87.19 85 ASP A O 1
ATOM 672 N N . LYS A 1 86 ? -19.604 2.502 21.421 1.00 85.62 86 LYS A N 1
ATOM 673 C CA . LYS A 1 86 ? -20.453 1.651 22.272 1.00 85.62 86 LYS A CA 1
ATOM 674 C C . LYS A 1 86 ? -20.220 1.918 23.758 1.00 85.62 86 LYS A C 1
ATOM 676 O O . LYS A 1 86 ? -21.195 1.997 24.504 1.00 85.62 86 LYS A O 1
ATOM 681 N N . ILE A 1 87 ? -18.969 2.088 24.185 1.00 83.94 87 ILE A N 1
ATOM 682 C CA . ILE A 1 87 ? -18.624 2.416 25.578 1.00 83.94 87 ILE A CA 1
ATOM 683 C C . ILE A 1 87 ? -19.154 3.809 25.949 1.00 83.94 87 ILE A C 1
ATOM 685 O O . ILE A 1 87 ? -19.762 3.969 27.004 1.00 83.94 87 ILE A O 1
ATOM 689 N N . LEU A 1 88 ? -19.011 4.799 25.065 1.00 83.06 88 LEU A N 1
ATOM 690 C CA . LEU A 1 88 ? -19.526 6.156 25.290 1.00 83.06 88 LEU A CA 1
ATOM 691 C C . LEU A 1 88 ? -21.064 6.229 25.286 1.00 83.06 88 LEU A C 1
ATOM 693 O O . LEU A 1 88 ? -21.637 7.126 25.900 1.00 83.06 88 LEU A O 1
ATOM 697 N N . SER A 1 89 ? -21.745 5.282 24.633 1.00 80.88 89 SER A N 1
ATOM 698 C CA . SER A 1 89 ? -23.214 5.203 24.597 1.00 80.88 89 SER A CA 1
ATOM 699 C C . SER A 1 89 ? -23.861 4.656 25.882 1.00 80.88 89 SER A C 1
ATOM 701 O O . SER A 1 89 ? -25.090 4.642 25.993 1.00 80.88 89 SER A O 1
ATOM 703 N N . VAL A 1 90 ? -23.055 4.218 26.859 1.00 79.44 90 VAL A N 1
ATOM 704 C CA . VAL A 1 90 ? -23.520 3.689 28.150 1.00 79.44 90 VAL A CA 1
ATOM 705 C C . VAL A 1 90 ? -24.332 4.750 28.898 1.00 79.44 90 VAL A C 1
ATOM 707 O O . VAL A 1 90 ? -23.872 5.865 29.147 1.00 79.44 90 VAL A O 1
ATOM 710 N N . GLN A 1 91 ? -25.564 4.405 29.283 1.00 75.44 91 GLN A N 1
ATOM 711 C CA . GLN A 1 91 ? -26.469 5.380 29.889 1.00 75.44 91 GLN A CA 1
ATOM 712 C C . GLN A 1 91 ? -26.187 5.598 31.383 1.00 75.44 91 GLN A C 1
ATOM 714 O O . GLN A 1 91 ? -26.046 4.620 32.127 1.00 75.44 91 GLN A O 1
ATOM 719 N N . PRO A 1 92 ? -26.202 6.855 31.872 1.00 72.81 92 PRO A N 1
ATOM 720 C CA . PRO A 1 92 ? -26.052 7.143 33.292 1.00 72.81 92 PRO A CA 1
ATOM 721 C C . PRO A 1 92 ? -27.274 6.661 34.087 1.00 72.81 92 PRO A C 1
ATOM 723 O O . PRO A 1 92 ? -28.425 6.899 33.719 1.00 72.81 92 PRO A O 1
ATOM 726 N N . VAL A 1 93 ? -27.019 6.004 35.221 1.00 73.88 93 VAL A N 1
ATOM 727 C CA . VAL A 1 93 ? -28.055 5.369 36.064 1.00 73.88 93 VAL A CA 1
ATOM 728 C C . VAL A 1 93 ? -28.548 6.297 37.192 1.00 73.88 93 VAL A C 1
ATOM 730 O O . VAL A 1 93 ? -29.596 6.062 37.784 1.00 73.88 93 VAL A O 1
ATOM 733 N N . TRP A 1 94 ? -27.837 7.400 37.460 1.00 68.19 94 TRP A N 1
ATOM 734 C CA . TRP A 1 94 ? -27.999 8.238 38.661 1.00 68.19 94 TRP A CA 1
ATOM 735 C C . TRP A 1 94 ? -29.378 8.913 38.827 1.00 68.19 94 TRP A C 1
ATOM 737 O O . TRP A 1 94 ? -29.755 9.230 39.950 1.00 68.19 94 TRP A O 1
ATOM 747 N N . ASN A 1 95 ? -30.148 9.094 37.745 1.00 67.00 95 ASN A N 1
ATOM 748 C CA . ASN A 1 95 ? -31.421 9.835 37.762 1.00 67.00 95 ASN A CA 1
ATOM 749 C C . ASN A 1 95 ? -32.664 8.969 37.454 1.00 67.00 95 ASN A C 1
ATOM 751 O O . ASN A 1 95 ? -33.742 9.509 37.208 1.00 67.00 95 ASN A O 1
ATOM 755 N N . LYS A 1 96 ? -32.525 7.634 37.424 1.00 75.31 96 LYS A N 1
ATOM 756 C CA . LYS A 1 96 ? -33.612 6.699 37.073 1.00 75.31 96 LYS A CA 1
ATOM 757 C C . LYS A 1 96 ? -34.296 6.122 38.319 1.00 75.31 96 LYS A C 1
ATOM 759 O O . LYS A 1 96 ? -33.675 5.947 39.366 1.00 75.31 96 LYS A O 1
ATOM 764 N N . ARG A 1 97 ? -35.594 5.806 38.213 1.00 74.38 97 ARG A N 1
ATOM 765 C CA . ARG A 1 97 ? -36.354 5.120 39.281 1.00 74.38 97 ARG A CA 1
ATOM 766 C C . ARG A 1 97 ? -35.745 3.741 39.555 1.00 74.38 97 ARG A C 1
ATOM 768 O O . ARG A 1 97 ? -35.229 3.121 38.638 1.00 74.38 97 ARG A O 1
ATOM 775 N N . SER A 1 98 ? -35.858 3.229 40.785 1.00 73.06 98 SER A N 1
ATOM 776 C CA . SER A 1 98 ? -35.232 1.959 41.215 1.00 73.06 98 SER A CA 1
ATOM 777 C C . SER A 1 98 ? -35.426 0.784 40.234 1.00 73.06 98 SER A C 1
ATOM 779 O O . SER A 1 98 ? -34.472 0.055 39.971 1.00 73.06 98 SER A O 1
ATOM 781 N N . THR A 1 99 ? -36.614 0.613 39.653 1.00 74.69 99 THR A N 1
ATOM 782 C CA . THR A 1 99 ? -36.899 -0.456 38.681 1.00 74.69 99 THR A CA 1
ATOM 783 C C . THR A 1 99 ? -36.210 -0.224 37.329 1.00 74.69 99 THR A C 1
ATOM 785 O O . THR A 1 99 ? -35.479 -1.096 36.869 1.00 74.69 99 THR A O 1
ATOM 788 N N . GLU A 1 100 ? -36.335 0.975 36.746 1.00 75.50 100 GLU A N 1
ATOM 789 C CA . GLU A 1 100 ? -35.667 1.359 35.484 1.00 75.50 100 GLU A CA 1
ATOM 790 C C . GLU A 1 100 ? -34.136 1.405 35.615 1.00 75.50 100 GLU A C 1
ATOM 792 O O . GLU A 1 100 ? -33.407 1.097 34.672 1.00 75.50 100 GLU A O 1
ATOM 797 N N . ALA A 1 101 ? -33.627 1.775 36.791 1.00 76.38 101 ALA A N 1
ATOM 798 C CA . ALA A 1 101 ? -32.202 1.784 37.097 1.00 76.38 101 ALA A CA 1
ATOM 799 C C . ALA A 1 101 ? -31.610 0.368 37.048 1.00 76.38 101 ALA A C 1
ATOM 801 O O . ALA A 1 101 ? -30.497 0.188 36.558 1.00 76.38 101 ALA A O 1
ATOM 802 N N . THR A 1 102 ? -32.368 -0.636 37.503 1.00 78.94 102 THR A N 1
ATOM 803 C CA . THR A 1 102 ? -31.931 -2.040 37.513 1.00 78.94 102 THR A CA 1
ATOM 804 C C . THR A 1 102 ? -31.900 -2.625 36.096 1.00 78.94 102 THR A C 1
ATOM 806 O O . THR A 1 102 ? -30.933 -3.295 35.737 1.00 78.94 102 THR A O 1
ATOM 809 N N . GLU A 1 103 ? -32.902 -2.317 35.264 1.00 82.06 103 GLU A N 1
ATOM 810 C CA . GLU A 1 103 ? -32.924 -2.707 33.842 1.00 82.06 103 GLU A CA 1
ATOM 811 C C . GLU A 1 103 ? -31.784 -2.043 33.055 1.00 82.06 103 GLU A C 1
ATOM 813 O O . GLU A 1 103 ? -31.023 -2.728 32.373 1.00 82.06 103 GLU A O 1
ATOM 818 N N . THR A 1 104 ? -31.583 -0.733 33.239 1.00 79.00 104 THR A N 1
ATOM 819 C CA . THR A 1 104 ? -30.498 0.014 32.572 1.00 79.00 104 THR A CA 1
ATOM 820 C C . THR A 1 104 ? -29.116 -0.516 32.974 1.00 79.00 104 THR A C 1
ATOM 822 O O . THR A 1 104 ? -28.218 -0.615 32.141 1.00 79.00 104 THR A O 1
ATOM 825 N N . LEU A 1 105 ? -28.922 -0.885 34.246 1.00 82.00 105 LEU A N 1
ATOM 826 C CA . LEU A 1 105 ? -27.667 -1.473 34.722 1.00 82.00 105 LEU A CA 1
ATOM 827 C C . LEU A 1 105 ? -27.394 -2.829 34.055 1.00 82.00 105 LEU A C 1
ATOM 829 O O . LEU A 1 105 ? -26.258 -3.102 33.669 1.00 82.00 105 LEU A O 1
ATOM 833 N N . HIS A 1 106 ? -28.424 -3.665 33.900 1.00 84.31 106 HIS A N 1
ATOM 834 C CA . HIS A 1 106 ? -28.295 -4.963 33.240 1.00 84.31 106 HIS A CA 1
ATOM 835 C C . HIS A 1 106 ? -27.943 -4.814 31.750 1.00 84.31 106 HIS A C 1
ATOM 837 O O . HIS A 1 106 ? -27.059 -5.515 31.255 1.00 84.31 106 HIS A O 1
ATOM 843 N N . GLU A 1 107 ? -28.567 -3.863 31.049 1.00 84.50 107 GLU A N 1
ATOM 844 C CA . GLU A 1 107 ? -28.246 -3.543 29.650 1.00 84.50 107 GLU A CA 1
ATOM 845 C C . GLU A 1 107 ? -26.830 -2.976 29.479 1.00 84.50 107 GLU A C 1
ATOM 847 O O . GLU A 1 107 ? -26.094 -3.402 28.583 1.00 84.50 107 GLU A O 1
ATOM 852 N N . ASN A 1 108 ? -26.411 -2.071 30.368 1.00 84.31 108 ASN A N 1
ATOM 853 C CA . ASN A 1 108 ? -25.054 -1.524 30.380 1.00 84.31 108 ASN A CA 1
ATOM 854 C C . ASN A 1 108 ? -24.010 -2.624 30.634 1.00 84.31 108 ASN A C 1
ATOM 856 O O . ASN A 1 108 ? -22.995 -2.690 29.944 1.00 84.31 108 ASN A O 1
ATOM 860 N N . TYR A 1 109 ? -24.275 -3.530 31.582 1.00 85.62 109 TYR A N 1
ATOM 861 C CA . TYR A 1 109 ? -23.389 -4.656 31.886 1.00 85.62 109 TYR A CA 1
ATOM 862 C C . TYR A 1 109 ? -23.262 -5.619 30.699 1.00 85.62 109 TYR A C 1
ATOM 864 O O . TYR A 1 109 ? -22.162 -6.060 30.365 1.00 85.62 109 TYR A O 1
ATOM 872 N N . LYS A 1 110 ? -24.374 -5.905 30.013 1.00 87.69 110 LYS A N 1
ATOM 873 C CA . LYS A 1 110 ? -24.373 -6.719 28.793 1.00 87.69 110 LYS A CA 1
ATOM 874 C C . LYS A 1 110 ? -23.570 -6.056 27.671 1.00 87.69 110 LYS A C 1
ATOM 876 O O . LYS A 1 110 ? -22.733 -6.717 27.062 1.00 87.69 110 LYS A O 1
ATOM 881 N N . THR A 1 111 ? -23.777 -4.758 27.449 1.00 85.75 111 THR A N 1
ATOM 882 C CA . THR A 1 111 ? -23.020 -3.965 26.466 1.00 85.75 111 THR A CA 1
ATOM 883 C C . THR A 1 111 ? -21.522 -4.006 26.760 1.00 85.75 111 THR A C 1
ATOM 885 O O . THR A 1 111 ? -20.730 -4.240 25.852 1.00 85.75 111 THR A O 1
ATOM 888 N N . LEU A 1 112 ? -21.127 -3.869 28.029 1.00 86.31 112 LEU A N 1
ATOM 889 C CA . LEU A 1 112 ? -19.724 -3.927 28.435 1.00 86.31 112 LEU A CA 1
ATOM 890 C C . LEU A 1 112 ? -19.097 -5.304 28.172 1.00 86.31 112 LEU A C 1
ATOM 892 O O . LEU A 1 112 ? -17.987 -5.381 27.649 1.00 86.31 112 LEU A O 1
ATOM 896 N N . ILE A 1 113 ? -19.808 -6.396 28.479 1.00 89.69 113 ILE A N 1
ATOM 897 C CA . ILE A 1 113 ? -19.340 -7.757 28.170 1.00 89.69 113 ILE A CA 1
ATOM 898 C C . ILE A 1 113 ? -19.134 -7.935 26.663 1.00 89.69 113 ILE A C 1
ATOM 900 O O . ILE A 1 113 ? -18.125 -8.512 26.248 1.00 89.69 113 ILE A O 1
ATOM 904 N N . ASP A 1 114 ? -20.070 -7.456 25.846 1.00 89.44 114 ASP A N 1
ATOM 905 C CA . ASP A 1 114 ? -19.956 -7.548 24.390 1.00 89.44 114 ASP A CA 1
ATOM 906 C C . ASP A 1 114 ? -18.787 -6.698 23.866 1.00 89.44 114 ASP A C 1
ATOM 908 O O . ASP A 1 114 ? -18.049 -7.163 22.997 1.00 89.44 114 ASP A O 1
ATOM 912 N N . CYS A 1 115 ? -18.539 -5.516 24.442 1.00 88.38 115 CYS A N 1
ATOM 913 C CA . CYS A 1 115 ? -17.359 -4.702 24.139 1.00 88.38 115 CYS A CA 1
ATOM 914 C C . CYS A 1 115 ? -16.050 -5.426 24.482 1.00 88.38 115 CYS A C 1
ATOM 916 O O . CYS A 1 115 ? -15.136 -5.426 23.663 1.00 88.38 115 CYS A O 1
ATOM 918 N N . ILE A 1 116 ? -15.961 -6.094 25.638 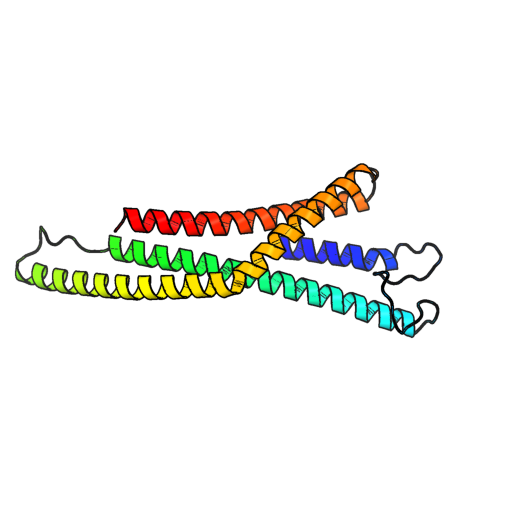1.00 89.50 116 ILE A N 1
ATOM 919 C CA . ILE A 1 116 ? -14.764 -6.860 26.033 1.00 89.50 116 ILE A CA 1
ATOM 920 C C . ILE A 1 116 ? -14.514 -8.016 25.059 1.00 89.50 116 ILE A C 1
ATOM 922 O O . ILE A 1 116 ? -13.390 -8.196 24.591 1.00 89.50 116 ILE A O 1
ATOM 926 N N . LYS A 1 117 ? -15.555 -8.784 24.713 1.00 92.12 117 LYS A N 1
ATOM 927 C CA . LYS A 1 117 ? -15.439 -9.884 23.740 1.00 92.12 117 LYS A CA 1
ATOM 928 C C . LYS A 1 117 ? -15.021 -9.380 22.362 1.00 92.12 117 LYS A C 1
ATOM 930 O O . LYS A 1 117 ? -14.197 -10.010 21.704 1.00 92.12 117 LYS A O 1
ATOM 935 N N . HIS A 1 118 ? -15.579 -8.252 21.927 1.00 91.06 118 HIS A N 1
ATOM 936 C CA . HIS A 1 118 ? -15.211 -7.638 20.657 1.00 91.06 118 HIS A CA 1
ATOM 937 C C . HIS A 1 118 ? -13.754 -7.159 20.691 1.00 91.06 118 HIS A C 1
ATOM 939 O O . HIS A 1 118 ? -12.995 -7.475 19.782 1.00 91.06 118 HIS A O 1
ATOM 945 N N . HIS A 1 119 ? -13.321 -6.497 21.766 1.00 89.81 119 HIS A N 1
ATOM 946 C CA . HIS A 1 119 ? -1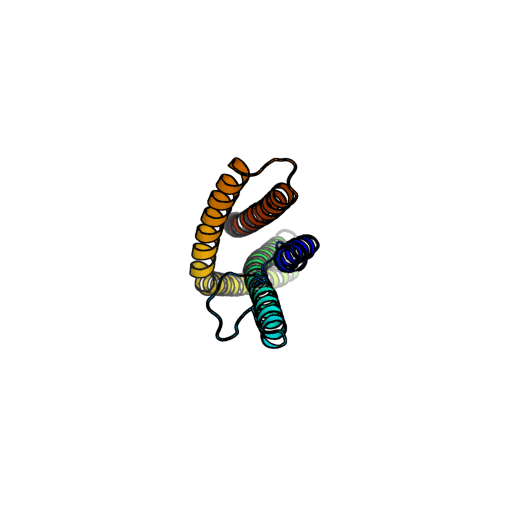1.937 -6.053 21.913 1.00 89.81 119 HIS A CA 1
ATOM 947 C C . HIS A 1 119 ? -10.955 -7.231 21.841 1.00 89.81 119 HIS A C 1
ATOM 949 O O . HIS A 1 119 ? -9.999 -7.177 21.077 1.00 89.81 119 HIS A O 1
ATOM 955 N N . GLN A 1 120 ? -11.250 -8.339 22.531 1.00 91.75 120 GLN A N 1
ATOM 956 C CA . GLN A 1 120 ? -10.455 -9.569 22.438 1.00 91.75 120 GLN A CA 1
ATOM 957 C C . GLN A 1 120 ? -10.370 -10.106 21.001 1.00 91.75 120 GLN A C 1
ATOM 959 O O . GLN A 1 120 ? -9.299 -10.520 20.560 1.00 91.75 120 GLN A O 1
ATOM 964 N N . ALA A 1 121 ? -11.479 -10.083 20.256 1.00 93.12 121 ALA A N 1
ATOM 965 C CA . ALA A 1 121 ? -11.489 -10.497 18.855 1.00 93.12 121 ALA A CA 1
ATOM 966 C C . ALA A 1 121 ? -10.639 -9.572 17.967 1.00 93.12 121 ALA A C 1
ATOM 968 O O . ALA A 1 121 ? -9.934 -10.064 17.087 1.00 93.12 121 ALA A O 1
ATOM 969 N N . ILE A 1 122 ? -10.656 -8.258 18.217 1.00 91.69 122 ILE A N 1
ATOM 970 C CA . ILE A 1 122 ? -9.808 -7.291 17.505 1.00 91.69 122 ILE A CA 1
ATOM 971 C C . ILE A 1 122 ? -8.335 -7.531 17.823 1.00 91.69 122 ILE A C 1
ATOM 973 O O . ILE A 1 122 ? -7.528 -7.539 16.904 1.00 91.69 122 ILE A O 1
ATOM 977 N N . THR A 1 123 ? -7.969 -7.783 19.082 1.00 89.06 123 THR A N 1
ATOM 978 C CA . THR A 1 123 ? -6.577 -8.090 19.446 1.00 89.06 123 THR A CA 1
ATOM 979 C C . THR A 1 123 ? -6.057 -9.305 18.678 1.00 89.06 123 THR A C 1
ATOM 981 O O . THR A 1 123 ? -4.967 -9.254 18.117 1.00 89.06 123 THR A O 1
ATOM 984 N N . ILE A 1 124 ? -6.859 -10.373 18.586 1.00 93.69 124 ILE A N 1
ATOM 985 C CA . ILE A 1 124 ? -6.512 -11.571 17.804 1.00 93.69 124 ILE A CA 1
ATOM 986 C C . ILE A 1 124 ? -6.404 -11.238 16.309 1.00 93.69 124 ILE A C 1
ATOM 988 O O . ILE A 1 124 ? -5.502 -11.719 15.628 1.00 93.69 124 ILE A O 1
ATOM 992 N N . PHE A 1 125 ? -7.318 -10.418 15.786 1.00 92.25 125 PHE A N 1
ATOM 993 C CA . PHE A 1 125 ? -7.285 -9.983 14.392 1.00 92.25 125 PHE A CA 1
ATOM 994 C C . PHE A 1 125 ? -6.025 -9.166 14.073 1.00 92.25 125 PHE A C 1
ATOM 996 O O . PHE A 1 125 ? -5.361 -9.451 13.080 1.00 92.25 125 PHE A O 1
ATOM 1003 N N . THR A 1 126 ? -5.665 -8.196 14.913 1.00 89.06 126 THR A N 1
ATOM 1004 C CA . THR A 1 126 ? -4.469 -7.366 14.728 1.00 89.06 126 THR A CA 1
ATOM 1005 C C . THR A 1 126 ? -3.196 -8.207 14.786 1.00 89.06 126 THR A C 1
ATOM 1007 O O . THR A 1 126 ? -2.347 -8.046 13.916 1.00 89.06 126 THR A O 1
ATOM 1010 N N . ASP A 1 127 ? -3.097 -9.159 15.719 1.00 90.50 127 ASP A N 1
ATOM 1011 C CA . ASP A 1 127 ? -1.962 -10.093 15.794 1.00 90.50 127 ASP A CA 1
ATOM 1012 C C . ASP A 1 127 ? -1.858 -10.974 14.535 1.00 90.50 127 ASP A C 1
ATOM 1014 O O . ASP A 1 127 ? -0.771 -11.199 14.001 1.00 90.50 127 ASP A O 1
ATOM 1018 N N . LEU A 1 128 ? -2.992 -11.423 13.985 1.00 93.31 128 LEU A N 1
ATOM 1019 C CA . LEU A 1 128 ? -3.014 -12.174 12.729 1.00 93.31 128 LEU A CA 1
ATOM 1020 C C . LEU A 1 128 ? -2.554 -11.317 11.539 1.00 93.31 128 LEU A C 1
ATOM 1022 O O . LEU A 1 128 ? -1.788 -11.794 10.699 1.00 93.31 128 LEU A O 1
ATOM 1026 N N . VAL A 1 129 ? -3.015 -10.066 11.457 1.00 91.12 129 VAL A N 1
ATOM 1027 C CA . VAL A 1 129 ? -2.624 -9.110 10.408 1.00 91.12 129 VAL A CA 1
ATOM 1028 C C . VAL A 1 129 ? -1.134 -8.788 10.510 1.00 91.12 129 VAL A C 1
ATOM 1030 O O . VAL A 1 129 ? -0.432 -8.826 9.500 1.00 91.12 129 VAL A O 1
ATOM 1033 N N . GLU A 1 130 ? -0.627 -8.533 11.714 1.00 89.62 130 GLU A N 1
ATOM 1034 C CA . GLU A 1 130 ? 0.794 -8.289 11.955 1.00 89.62 130 GLU A CA 1
ATOM 1035 C C . GLU A 1 130 ? 1.629 -9.505 11.541 1.00 89.62 130 GLU A C 1
ATOM 1037 O O . GLU A 1 130 ? 2.522 -9.387 10.702 1.00 89.62 130 GLU A O 1
ATOM 1042 N N . ASN A 1 131 ? 1.285 -10.703 12.014 1.00 92.31 131 ASN A N 1
ATOM 1043 C CA . ASN A 1 131 ? 2.006 -11.921 11.652 1.00 92.31 131 ASN A CA 1
ATOM 1044 C C . ASN A 1 131 ? 1.977 -12.195 10.139 1.00 92.31 131 ASN A C 1
ATOM 1046 O O . ASN A 1 131 ? 2.996 -12.602 9.576 1.00 92.31 131 ASN A O 1
ATOM 1050 N N . ALA A 1 132 ? 0.863 -11.915 9.458 1.00 92.00 132 ALA A N 1
ATOM 1051 C CA . ALA A 1 132 ? 0.741 -12.095 8.012 1.00 92.00 132 ALA A CA 1
ATOM 1052 C C . ALA A 1 132 ? 1.576 -11.087 7.202 1.00 92.00 132 ALA A C 1
ATOM 1054 O O . ALA A 1 132 ? 2.168 -11.462 6.187 1.00 92.00 132 ALA A O 1
ATOM 1055 N N . TYR A 1 133 ? 1.637 -9.821 7.631 1.00 89.56 133 TYR A N 1
ATOM 1056 C CA . TYR A 1 133 ? 2.208 -8.736 6.827 1.00 89.56 133 TYR A CA 1
ATOM 1057 C C . TYR A 1 133 ? 3.542 -8.176 7.338 1.00 89.56 133 TYR A C 1
ATOM 1059 O O . TYR A 1 133 ? 4.190 -7.463 6.577 1.00 89.56 133 TYR A O 1
ATOM 1067 N N . HIS A 1 134 ? 4.024 -8.506 8.542 1.00 88.00 134 HIS A N 1
ATOM 1068 C CA . HIS A 1 134 ? 5.250 -7.910 9.107 1.00 88.00 134 HIS A CA 1
ATOM 1069 C C . HIS A 1 134 ? 6.473 -8.078 8.190 1.00 88.00 134 HIS A C 1
ATOM 1071 O O . HIS A 1 134 ? 7.182 -7.116 7.896 1.00 88.00 134 HIS A O 1
ATOM 1077 N N . THR A 1 135 ? 6.702 -9.294 7.681 1.00 89.62 135 THR A N 1
ATOM 1078 C CA . THR A 1 135 ? 7.827 -9.582 6.783 1.00 89.62 135 THR A CA 1
ATOM 1079 C C . THR A 1 135 ? 7.658 -8.837 5.459 1.00 89.62 135 THR A C 1
ATOM 1081 O O . THR A 1 135 ? 8.611 -8.252 4.947 1.00 89.62 135 THR A O 1
ATOM 1084 N N . TYR A 1 136 ? 6.437 -8.818 4.918 1.00 88.94 136 TYR A N 1
ATOM 1085 C CA . TYR A 1 136 ? 6.119 -8.089 3.693 1.00 88.94 136 TYR A CA 1
ATOM 1086 C C . TYR A 1 136 ? 6.389 -6.587 3.843 1.00 88.94 136 TYR A C 1
ATOM 1088 O O . TYR A 1 136 ? 7.104 -6.020 3.020 1.00 88.94 136 TYR A O 1
ATOM 1096 N N . LEU A 1 137 ? 5.904 -5.965 4.920 1.00 87.25 137 LEU A N 1
ATOM 1097 C CA . LEU A 1 137 ? 6.111 -4.548 5.220 1.00 87.25 137 LEU A CA 1
ATOM 1098 C C . LEU A 1 137 ? 7.598 -4.210 5.375 1.00 87.25 137 LEU A C 1
ATOM 1100 O O . LEU A 1 137 ? 8.046 -3.179 4.875 1.00 87.25 137 LEU A O 1
ATOM 1104 N N . LEU A 1 138 ? 8.391 -5.091 5.992 1.00 89.31 138 LEU A N 1
ATOM 1105 C CA . LEU A 1 138 ? 9.837 -4.899 6.108 1.00 89.31 138 LEU A CA 1
ATOM 1106 C C . LEU A 1 138 ? 10.510 -4.844 4.729 1.00 89.31 138 LEU A C 1
ATOM 1108 O O . LEU A 1 138 ? 11.245 -3.899 4.432 1.00 89.31 138 LEU A O 1
ATOM 1112 N N . PHE A 1 139 ? 10.245 -5.830 3.868 1.00 88.88 139 PHE A N 1
ATOM 1113 C CA . PHE A 1 139 ? 10.794 -5.845 2.509 1.00 88.88 139 PHE A CA 1
ATOM 1114 C C . PHE A 1 139 ? 10.281 -4.676 1.670 1.00 88.88 139 PHE A C 1
ATOM 1116 O O . PHE A 1 139 ? 11.041 -4.106 0.888 1.00 88.88 139 PHE A O 1
ATOM 1123 N N . GLN A 1 140 ? 9.025 -4.289 1.868 1.00 86.50 140 GLN A N 1
ATOM 1124 C CA . GLN A 1 140 ? 8.394 -3.165 1.195 1.00 86.50 140 GLN A CA 1
ATOM 1125 C C . GLN A 1 140 ? 9.081 -1.838 1.535 1.00 86.50 140 GLN A C 1
ATOM 1127 O O . GLN A 1 140 ? 9.403 -1.062 0.634 1.00 86.50 140 GLN A O 1
ATOM 1132 N N . LEU A 1 141 ? 9.362 -1.593 2.818 1.00 87.38 141 LEU A N 1
ATOM 1133 C CA . LEU A 1 141 ? 10.065 -0.396 3.284 1.00 87.38 141 LEU A CA 1
ATOM 1134 C C . LEU A 1 141 ? 11.511 -0.367 2.779 1.00 87.38 141 LEU A C 1
ATOM 1136 O O . LEU A 1 141 ? 11.942 0.628 2.195 1.00 87.38 141 LEU A O 1
ATOM 1140 N N . MET A 1 142 ? 12.241 -1.474 2.932 1.00 90.38 142 MET A N 1
ATOM 1141 C CA . MET A 1 142 ? 13.625 -1.594 2.460 1.00 90.38 142 MET A CA 1
ATOM 1142 C C . MET A 1 142 ? 13.723 -1.400 0.940 1.00 90.38 142 MET A C 1
ATOM 1144 O O . MET A 1 142 ? 14.576 -0.653 0.454 1.00 90.38 142 MET A O 1
ATOM 1148 N N . GLY A 1 143 ? 12.819 -2.033 0.189 1.00 88.25 143 GLY A N 1
ATOM 1149 C CA . GLY A 1 143 ? 12.721 -1.906 -1.262 1.00 88.25 143 GLY A CA 1
ATOM 1150 C C . GLY A 1 143 ? 12.375 -0.483 -1.696 1.00 88.25 143 G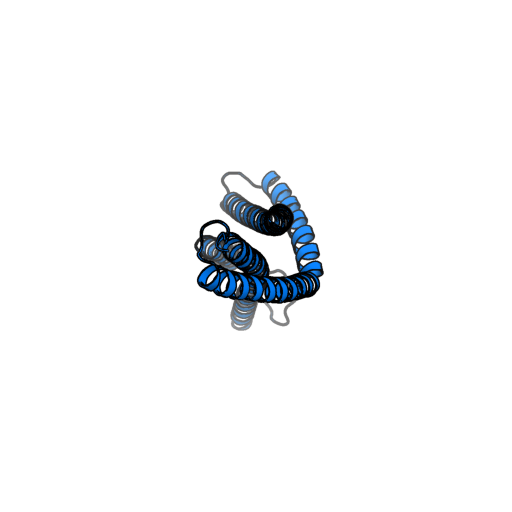LY A C 1
ATOM 1151 O O . GLY A 1 143 ? 13.045 0.062 -2.571 1.00 88.25 143 GLY A O 1
ATOM 1152 N N . SER A 1 144 ? 11.400 0.153 -1.042 1.00 87.75 144 SER A N 1
ATOM 1153 C CA . SER A 1 144 ? 10.997 1.536 -1.335 1.00 87.75 144 SER A CA 1
ATOM 1154 C C . SER A 1 144 ? 12.145 2.520 -1.127 1.00 87.75 144 SER A C 1
ATOM 1156 O O . SER A 1 144 ? 12.396 3.355 -1.994 1.00 87.75 144 SER A O 1
ATOM 1158 N N . VAL A 1 145 ? 12.900 2.391 -0.030 1.00 89.88 145 VAL A N 1
ATOM 1159 C CA . VAL A 1 145 ? 14.089 3.223 0.221 1.00 89.88 145 VAL A CA 1
ATOM 1160 C C . VAL A 1 145 ? 15.125 3.027 -0.885 1.00 89.88 145 VAL A C 1
ATOM 1162 O O . VAL A 1 145 ? 15.595 4.006 -1.464 1.00 89.88 145 VAL A O 1
ATOM 1165 N N . GLY A 1 146 ? 15.433 1.775 -1.241 1.00 90.12 146 GLY A N 1
ATOM 1166 C CA . GLY A 1 146 ? 16.369 1.471 -2.326 1.00 90.12 146 GLY A CA 1
ATOM 1167 C C . GLY A 1 146 ? 15.938 2.077 -3.666 1.00 90.12 146 GLY A C 1
ATOM 1168 O O . GLY A 1 146 ? 16.740 2.717 -4.350 1.00 90.12 146 GLY A O 1
ATOM 1169 N N . ILE A 1 147 ? 14.658 1.941 -4.016 1.00 86.62 147 ILE A N 1
ATOM 1170 C CA . ILE A 1 147 ? 14.067 2.506 -5.235 1.00 86.62 147 ILE A CA 1
ATOM 1171 C C . ILE A 1 147 ? 14.163 4.034 -5.239 1.00 86.62 147 ILE A C 1
ATOM 1173 O O . ILE A 1 147 ? 14.549 4.614 -6.259 1.00 86.62 147 ILE A O 1
ATOM 1177 N N . ILE A 1 148 ? 13.840 4.691 -4.122 1.00 88.44 148 ILE A N 1
ATOM 1178 C CA . ILE A 1 148 ? 13.911 6.150 -3.994 1.00 88.44 148 ILE A CA 1
ATOM 1179 C C . ILE A 1 148 ? 15.356 6.626 -4.166 1.00 88.44 148 ILE A C 1
ATOM 1181 O O . ILE A 1 148 ? 15.605 7.530 -4.964 1.00 88.44 148 ILE A O 1
ATOM 1185 N N . CYS A 1 149 ? 16.321 5.984 -3.500 1.00 91.19 149 CYS A N 1
ATOM 1186 C CA . CYS A 1 149 ? 17.740 6.322 -3.618 1.00 91.19 149 CYS A CA 1
ATOM 1187 C C . CYS A 1 149 ? 18.249 6.178 -5.060 1.00 91.19 149 CYS A C 1
ATOM 1189 O O . CYS A 1 149 ? 18.858 7.103 -5.599 1.00 91.19 149 CYS A O 1
ATOM 1191 N N . MET A 1 150 ? 17.965 5.049 -5.714 1.00 88.31 150 MET A N 1
ATOM 1192 C CA . MET A 1 150 ? 18.399 4.806 -7.094 1.00 88.31 150 MET A CA 1
ATOM 1193 C C . MET A 1 150 ? 17.738 5.767 -8.086 1.00 88.31 150 MET A C 1
ATOM 1195 O O . MET A 1 150 ? 18.393 6.256 -9.010 1.00 88.31 150 MET A O 1
ATOM 1199 N N . SER A 1 151 ? 16.458 6.077 -7.884 1.00 86.50 151 SER A N 1
ATOM 1200 C CA . SER A 1 151 ? 15.722 7.031 -8.718 1.00 86.50 151 SER A CA 1
ATOM 1201 C C . SER A 1 151 ? 16.257 8.454 -8.546 1.00 86.50 151 SER A C 1
ATOM 1203 O O . SER A 1 151 ? 16.435 9.160 -9.537 1.00 86.50 151 SER A O 1
ATOM 1205 N N . ALA A 1 152 ? 16.597 8.860 -7.318 1.00 88.31 152 ALA A N 1
ATOM 1206 C CA . ALA A 1 152 ? 17.224 10.150 -7.044 1.00 88.31 152 ALA A CA 1
ATOM 1207 C C . ALA A 1 152 ? 18.598 10.272 -7.725 1.00 88.31 152 ALA A C 1
ATOM 1209 O O . ALA A 1 152 ? 18.868 11.278 -8.378 1.00 88.31 152 ALA A O 1
ATOM 1210 N N . LEU A 1 153 ? 19.434 9.228 -7.664 1.00 89.81 153 LEU A N 1
ATOM 1211 C CA . LEU A 1 153 ? 20.713 9.196 -8.385 1.00 89.81 153 LEU A CA 1
ATOM 1212 C C . LEU A 1 153 ? 20.522 9.294 -9.905 1.00 89.81 153 LEU A C 1
ATOM 1214 O O . LEU A 1 153 ? 21.269 10.002 -10.577 1.00 89.81 153 LEU A O 1
ATOM 1218 N N . ARG A 1 154 ? 19.502 8.626 -10.459 1.00 86.06 154 ARG A N 1
ATOM 1219 C CA . ARG A 1 154 ? 19.159 8.730 -11.887 1.00 86.06 154 ARG A CA 1
ATOM 1220 C C . ARG A 1 154 ? 18.742 10.143 -12.286 1.00 86.06 154 ARG A C 1
ATOM 1222 O O . ARG A 1 154 ? 19.140 10.588 -13.359 1.00 86.06 154 ARG A O 1
ATOM 1229 N N . LEU A 1 155 ? 17.988 10.851 -11.443 1.00 87.56 155 LEU A N 1
ATOM 1230 C CA . LEU A 1 155 ? 17.587 12.235 -11.712 1.00 87.56 155 LEU A CA 1
ATOM 1231 C C . LEU A 1 155 ? 18.777 13.197 -11.798 1.00 87.56 155 LEU A C 1
ATOM 1233 O O . LEU A 1 155 ? 18.699 14.157 -12.556 1.00 87.56 155 LEU A O 1
ATOM 1237 N N . LEU A 1 156 ? 19.876 12.933 -11.083 1.00 88.69 156 LEU A N 1
ATOM 1238 C CA . LEU A 1 156 ? 21.082 13.772 -11.138 1.00 88.69 156 LEU A CA 1
ATOM 1239 C C . LEU A 1 156 ? 21.815 13.697 -12.484 1.00 88.69 156 LEU A C 1
ATOM 1241 O O . LEU A 1 156 ? 22.554 14.615 -12.826 1.00 88.69 156 LEU A O 1
ATOM 1245 N N . VAL A 1 157 ? 21.642 12.602 -13.229 1.00 88.62 157 VAL A N 1
ATOM 1246 C CA . VAL A 1 157 ? 22.360 12.347 -14.490 1.00 88.62 157 VAL A CA 1
ATOM 1247 C C . VAL A 1 157 ? 21.521 12.720 -15.717 1.00 88.62 157 VAL A C 1
ATOM 1249 O O . VAL A 1 157 ? 22.065 12.915 -16.800 1.00 88.62 157 VAL A O 1
ATOM 1252 N N . LEU A 1 158 ? 20.195 12.800 -15.579 1.00 85.25 158 LEU A N 1
ATOM 1253 C CA . LEU A 1 158 ? 19.284 13.051 -16.695 1.00 85.25 158 LEU A CA 1
ATOM 1254 C C . LEU A 1 158 ? 19.048 14.543 -16.927 1.00 85.25 158 LEU A C 1
ATOM 1256 O O . LEU A 1 158 ? 18.865 15.317 -15.991 1.00 85.25 158 LEU A O 1
ATOM 1260 N N . ASP A 1 159 ? 18.936 14.926 -18.198 1.00 86.31 159 ASP A N 1
ATOM 1261 C CA . ASP A 1 159 ? 18.528 16.277 -18.566 1.00 86.31 159 ASP A CA 1
ATOM 1262 C C . ASP A 1 159 ? 17.093 16.572 -18.112 1.00 86.31 159 ASP A C 1
ATOM 1264 O O . ASP A 1 159 ? 16.150 15.853 -18.449 1.00 86.31 159 ASP A O 1
ATOM 1268 N N . TRP A 1 160 ? 16.911 17.710 -17.445 1.00 82.56 160 TRP A N 1
ATOM 1269 C CA . TRP A 1 160 ? 15.621 18.241 -16.982 1.00 82.56 160 TRP A CA 1
ATOM 1270 C C . TRP A 1 160 ? 14.530 18.361 -18.064 1.00 82.56 160 TRP A C 1
ATOM 1272 O O . TRP A 1 160 ? 13.343 18.327 -17.753 1.00 82.56 160 TRP A O 1
ATOM 1282 N N . ARG A 1 161 ? 14.913 18.487 -19.343 1.00 80.62 161 ARG A N 1
ATOM 1283 C CA . ARG A 1 161 ? 13.988 18.566 -20.491 1.00 80.62 161 ARG A CA 1
ATOM 1284 C C . ARG A 1 161 ? 13.585 17.199 -21.054 1.00 80.62 161 ARG A C 1
ATOM 1286 O O . ARG A 1 161 ? 12.767 17.145 -21.970 1.00 80.62 161 ARG A O 1
ATOM 1293 N N . SER A 1 162 ? 14.164 16.107 -20.557 1.00 81.25 162 SER A N 1
ATOM 1294 C CA . SER A 1 162 ? 13.868 14.758 -21.035 1.00 81.25 162 SER A CA 1
ATOM 1295 C C . SER A 1 162 ? 12.520 14.263 -20.509 1.00 81.25 162 SER A C 1
ATOM 1297 O O . SER A 1 162 ? 12.210 14.392 -19.327 1.00 81.25 162 SER A O 1
ATOM 1299 N N . VAL A 1 163 ? 11.744 13.590 -21.363 1.00 76.81 163 VAL A N 1
ATOM 1300 C CA . VAL A 1 163 ? 10.510 12.886 -20.960 1.00 76.81 163 VAL A CA 1
ATOM 1301 C C . VAL A 1 163 ? 10.796 11.848 -19.864 1.00 76.81 163 VAL A C 1
ATOM 1303 O O . VAL A 1 163 ? 9.970 11.616 -18.981 1.00 76.81 163 VAL A O 1
ATOM 1306 N N . GLN A 1 164 ? 11.999 11.266 -19.868 1.00 76.75 164 GLN A N 1
ATOM 1307 C CA . GLN A 1 164 ? 12.438 10.310 -18.850 1.00 76.75 164 GLN A CA 1
ATOM 1308 C C . GLN A 1 164 ? 12.556 10.962 -17.467 1.00 76.75 164 GLN A C 1
ATOM 1310 O O . GLN A 1 164 ? 12.191 10.336 -16.476 1.00 76.75 164 GLN A O 1
ATOM 1315 N N . PHE A 1 165 ? 12.999 12.223 -17.397 1.00 82.81 165 PHE A N 1
ATOM 1316 C CA . PHE A 1 165 ? 13.084 12.969 -16.140 1.00 82.81 165 PHE A CA 1
ATOM 1317 C C . PHE A 1 165 ? 11.695 13.121 -15.513 1.00 82.81 165 PHE A C 1
ATOM 1319 O O . PHE A 1 165 ? 11.480 12.714 -14.373 1.00 82.81 165 PHE A O 1
ATOM 1326 N N . PHE A 1 166 ? 10.719 13.611 -16.287 1.00 80.88 166 PHE A N 1
ATOM 1327 C CA . PHE A 1 166 ? 9.342 13.777 -15.810 1.00 80.88 166 PHE A CA 1
ATOM 1328 C C . PHE A 1 166 ? 8.713 12.450 -15.364 1.00 80.88 166 PHE A C 1
ATOM 1330 O O . PHE A 1 166 ? 8.003 12.384 -14.357 1.00 80.88 166 PHE A O 1
ATOM 1337 N N . SER A 1 167 ? 9.008 11.371 -16.089 1.00 78.94 167 SER A N 1
ATOM 1338 C CA . SER A 1 167 ? 8.498 10.048 -15.752 1.00 78.94 167 SER A CA 1
ATOM 1339 C C . SER A 1 167 ? 9.071 9.504 -14.438 1.00 78.94 167 SER A C 1
ATOM 1341 O O . SER A 1 167 ? 8.312 9.004 -13.610 1.00 78.94 167 SER A O 1
ATOM 1343 N N . ILE A 1 168 ? 10.376 9.669 -14.191 1.00 81.31 168 ILE A N 1
ATOM 1344 C CA . ILE A 1 168 ? 11.004 9.271 -12.919 1.00 81.31 168 ILE A CA 1
ATOM 1345 C C . ILE A 1 168 ? 10.498 10.135 -11.760 1.00 81.31 168 ILE A C 1
ATOM 1347 O O . ILE A 1 168 ? 10.249 9.606 -10.681 1.00 81.31 168 ILE A O 1
ATOM 1351 N N . VAL A 1 169 ? 10.290 11.439 -11.967 1.00 84.62 169 VAL A N 1
ATOM 1352 C CA . VAL A 1 169 ? 9.708 12.324 -10.941 1.00 84.62 169 VAL A CA 1
ATOM 1353 C C . VAL A 1 169 ? 8.292 11.882 -10.567 1.00 84.62 169 VAL A C 1
ATOM 1355 O O . VAL A 1 169 ? 7.963 11.804 -9.385 1.00 84.62 169 VAL A O 1
ATOM 1358 N N . THR A 1 170 ? 7.467 11.545 -11.561 1.00 81.00 170 THR A N 1
ATOM 1359 C CA . THR A 1 170 ? 6.103 11.039 -11.332 1.00 81.00 170 THR A CA 1
ATOM 1360 C C . THR A 1 170 ? 6.131 9.691 -10.614 1.00 81.00 170 THR A C 1
ATOM 1362 O O . THR A 1 170 ? 5.346 9.446 -9.708 1.00 81.00 170 THR A O 1
ATOM 1365 N N . TYR A 1 171 ? 7.066 8.816 -10.971 1.00 80.50 171 TYR A N 1
ATOM 1366 C CA . TYR A 1 171 ? 7.253 7.548 -10.279 1.00 80.50 171 TYR A CA 1
ATOM 1367 C C . TYR A 1 171 ? 7.705 7.738 -8.818 1.00 80.50 171 TYR A C 1
ATOM 1369 O O . TYR A 1 171 ? 7.179 7.091 -7.914 1.00 80.50 171 TYR A O 1
ATOM 1377 N N . LEU A 1 172 ? 8.628 8.666 -8.558 1.00 84.12 172 LEU A N 1
ATOM 1378 C CA . LEU A 1 172 ? 9.085 8.997 -7.207 1.00 84.12 172 LEU A CA 1
ATOM 1379 C C . LEU A 1 172 ? 7.969 9.563 -6.332 1.00 84.12 172 LEU A C 1
ATOM 1381 O O . LEU A 1 172 ? 7.858 9.172 -5.173 1.00 84.12 172 LEU A O 1
ATOM 1385 N N . SER A 1 173 ? 7.130 10.454 -6.868 1.00 84.69 173 SER A N 1
ATOM 1386 C CA . SER A 1 173 ? 5.997 10.990 -6.107 1.00 84.69 173 SER A CA 1
ATOM 1387 C C . SER A 1 173 ? 5.013 9.883 -5.724 1.00 84.69 173 SER A C 1
ATOM 1389 O O . SER A 1 173 ? 4.522 9.866 -4.593 1.00 84.69 173 SER A O 1
ATOM 1391 N N . VAL A 1 174 ? 4.805 8.907 -6.616 1.00 80.56 174 VAL A N 1
ATOM 1392 C CA . VAL A 1 174 ? 4.015 7.704 -6.335 1.00 80.56 174 VAL A CA 1
ATOM 1393 C C . VAL A 1 174 ? 4.634 6.908 -5.186 1.00 80.56 174 VAL A C 1
ATOM 1395 O O . VAL A 1 174 ? 3.977 6.717 -4.164 1.00 80.56 174 VAL A O 1
ATOM 1398 N N . MET A 1 175 ? 5.907 6.532 -5.279 1.00 82.31 175 MET A N 1
ATOM 1399 C CA . MET A 1 175 ? 6.577 5.750 -4.229 1.00 82.31 175 MET A CA 1
ATOM 1400 C C . MET A 1 175 ? 6.582 6.458 -2.863 1.00 82.31 175 MET A C 1
ATOM 1402 O O . MET A 1 175 ? 6.312 5.833 -1.839 1.00 82.31 175 MET A O 1
ATOM 1406 N N . ILE A 1 176 ? 6.817 7.774 -2.833 1.00 85.69 176 ILE A N 1
ATOM 1407 C CA . ILE A 1 176 ? 6.797 8.563 -1.590 1.00 85.69 176 ILE A CA 1
ATOM 1408 C C . ILE A 1 176 ? 5.397 8.585 -0.972 1.00 85.69 176 ILE A C 1
ATOM 1410 O O . ILE A 1 176 ? 5.257 8.430 0.239 1.00 85.69 176 ILE A O 1
ATOM 1414 N N . SER A 1 177 ? 4.351 8.755 -1.780 1.00 84.19 177 SER A N 1
ATOM 1415 C CA . SER A 1 177 ? 2.982 8.745 -1.257 1.00 84.19 177 SER A CA 1
ATOM 1416 C C . SER A 1 177 ? 2.558 7.365 -0.743 1.00 84.19 177 SER A C 1
ATOM 1418 O O . SER A 1 177 ? 1.871 7.287 0.272 1.00 84.19 177 SER A O 1
ATOM 1420 N N . GLN A 1 178 ? 3.019 6.278 -1.371 1.00 81.06 178 GLN A N 1
ATOM 1421 C CA . GLN A 1 178 ? 2.794 4.921 -0.873 1.00 81.06 178 GLN A CA 1
ATOM 1422 C C . GLN A 1 178 ? 3.466 4.714 0.490 1.00 81.06 178 GLN A C 1
ATOM 1424 O O . GLN A 1 178 ? 2.838 4.194 1.412 1.00 81.06 178 GLN A O 1
ATOM 1429 N N . LEU A 1 179 ? 4.709 5.184 0.643 1.00 85.88 179 LEU A N 1
ATOM 1430 C CA . LEU A 1 179 ? 5.417 5.170 1.922 1.00 85.88 179 LEU A CA 1
ATOM 1431 C C . LEU A 1 179 ? 4.669 5.985 2.986 1.00 85.88 179 LEU A C 1
ATOM 1433 O O . LEU A 1 179 ? 4.473 5.505 4.098 1.00 85.88 179 LEU A O 1
ATOM 1437 N N . PHE A 1 180 ? 4.202 7.185 2.631 1.00 86.25 180 PHE A N 1
ATOM 1438 C CA . PHE A 1 180 ? 3.428 8.036 3.532 1.00 86.25 180 PHE A CA 1
ATOM 1439 C C . PHE A 1 180 ? 2.156 7.340 4.023 1.00 86.25 180 PHE A C 1
ATOM 1441 O O . PHE A 1 180 ? 1.904 7.331 5.223 1.00 86.25 180 PHE A O 1
ATOM 1448 N N . VAL A 1 181 ? 1.385 6.716 3.126 1.00 83.50 181 VAL A N 1
ATOM 1449 C CA . VAL A 1 181 ? 0.162 5.980 3.490 1.00 83.50 181 VAL A CA 1
ATOM 1450 C C . VAL A 1 181 ? 0.481 4.794 4.401 1.00 83.50 181 VAL A C 1
ATOM 1452 O O . VAL A 1 181 ? -0.209 4.589 5.395 1.00 83.50 181 VAL A O 1
ATOM 1455 N N . CYS A 1 182 ? 1.549 4.046 4.116 1.00 82.50 182 CYS A N 1
ATOM 1456 C CA . CYS A 1 182 ? 1.986 2.944 4.973 1.00 82.50 182 CYS A CA 1
ATOM 1457 C C . CYS A 1 182 ? 2.337 3.427 6.390 1.00 82.50 182 CYS A C 1
ATOM 1459 O O . CYS A 1 182 ? 1.887 2.843 7.376 1.00 82.50 182 CYS A O 1
ATOM 1461 N N . CYS A 1 183 ? 3.112 4.509 6.501 1.00 85.75 183 CYS A N 1
ATOM 1462 C CA . CYS A 1 183 ? 3.469 5.104 7.789 1.00 85.75 183 CYS A CA 1
ATOM 1463 C C . CYS A 1 183 ? 2.248 5.689 8.512 1.00 85.75 183 CYS A C 1
ATOM 1465 O O . CYS A 1 183 ? 2.137 5.543 9.726 1.00 85.75 183 CYS A O 1
ATOM 1467 N N . TRP A 1 184 ? 1.326 6.309 7.773 1.00 86.06 184 TRP A N 1
ATOM 1468 C CA . TRP A 1 184 ? 0.072 6.837 8.304 1.00 86.06 184 TRP A CA 1
ATOM 1469 C C . TRP A 1 184 ? -0.777 5.732 8.930 1.00 86.06 184 TRP A C 1
ATOM 1471 O O . TRP A 1 184 ? -1.216 5.874 10.062 1.00 86.06 184 TRP A O 1
ATOM 1481 N N . CYS A 1 185 ? -0.953 4.598 8.246 1.00 81.25 185 CYS A N 1
ATOM 1482 C CA . CYS A 1 185 ? -1.702 3.468 8.796 1.00 81.25 185 CYS A CA 1
ATOM 1483 C C . CYS A 1 185 ? -1.076 2.912 10.083 1.00 81.25 185 CYS A C 1
ATOM 1485 O O . CYS A 1 185 ? -1.803 2.587 11.016 1.00 81.25 185 CYS A O 1
ATOM 1487 N N . GLY A 1 186 ? 0.258 2.833 10.158 1.00 82.56 186 GLY A N 1
ATOM 1488 C CA . GLY A 1 186 ? 0.944 2.435 11.393 1.00 82.56 186 GLY A CA 1
ATOM 1489 C C . GLY A 1 186 ? 0.754 3.443 12.532 1.00 82.56 186 GLY A C 1
ATOM 1490 O O . GLY A 1 186 ? 0.556 3.051 13.684 1.00 82.56 186 GLY A O 1
ATOM 1491 N N . HIS A 1 187 ? 0.767 4.739 12.210 1.00 86.38 187 HIS A N 1
ATOM 1492 C CA . HIS A 1 187 ? 0.494 5.800 13.175 1.00 86.38 187 HIS A CA 1
ATOM 1493 C C . HIS A 1 187 ? -0.943 5.740 13.699 1.00 86.38 187 HIS A C 1
ATOM 1495 O O . HIS A 1 187 ? -1.127 5.713 14.911 1.00 86.38 187 HIS A O 1
ATOM 1501 N N . GLU A 1 188 ? -1.936 5.645 12.811 1.00 83.81 188 GLU A N 1
ATOM 1502 C CA . GLU A 1 188 ? -3.351 5.537 13.185 1.00 83.81 188 GLU A CA 1
ATOM 1503 C C . GLU A 1 188 ? -3.602 4.321 14.074 1.00 83.81 188 GLU A C 1
ATOM 1505 O O . GLU A 1 188 ? -4.237 4.447 15.112 1.00 83.81 188 GLU A O 1
ATOM 1510 N N . LEU A 1 189 ? -3.041 3.155 13.735 1.00 79.38 189 LEU A N 1
ATOM 1511 C CA . LEU A 1 189 ? -3.186 1.959 14.568 1.00 79.38 189 LEU A CA 1
ATOM 1512 C C . LEU A 1 189 ? -2.648 2.179 15.991 1.00 79.38 189 LEU A C 1
ATOM 1514 O O . LEU A 1 189 ? -3.280 1.770 16.965 1.00 79.38 189 LEU A O 1
ATOM 1518 N N . THR A 1 190 ? -1.503 2.855 16.109 1.00 81.81 190 THR A N 1
ATOM 1519 C CA . THR A 1 190 ? -0.897 3.184 17.407 1.00 81.81 190 THR A CA 1
ATOM 1520 C C . THR A 1 190 ? -1.756 4.195 18.172 1.00 81.81 190 THR A C 1
ATOM 1522 O O . THR A 1 190 ? -2.073 3.974 19.338 1.00 81.81 190 THR A O 1
ATOM 1525 N N . ALA A 1 191 ? -2.195 5.264 17.505 1.00 80.94 191 ALA A N 1
ATOM 1526 C CA . ALA A 1 191 ? -3.005 6.324 18.098 1.00 80.94 191 ALA A CA 1
ATOM 1527 C C . ALA A 1 191 ? -4.368 5.807 18.587 1.00 80.94 191 ALA A C 1
ATOM 1529 O O . ALA A 1 191 ? -4.760 6.075 19.721 1.00 80.94 191 ALA A O 1
ATOM 1530 N N . THR A 1 192 ? -5.064 5.006 17.775 1.00 75.06 192 THR A N 1
ATOM 1531 C CA . THR A 1 192 ? -6.343 4.388 18.147 1.00 75.06 192 THR A CA 1
ATOM 1532 C C . THR A 1 192 ? -6.184 3.434 19.339 1.00 75.06 192 THR A C 1
ATOM 1534 O O . THR A 1 192 ? -7.065 3.358 20.198 1.00 75.06 192 THR A O 1
ATOM 1537 N N . SER A 1 193 ? -5.049 2.732 19.443 1.00 75.69 193 SER A N 1
ATOM 1538 C CA . SER A 1 193 ? -4.759 1.866 20.592 1.00 75.69 193 SER A CA 1
ATOM 1539 C C . SER A 1 193 ? -4.521 2.655 21.888 1.00 75.69 193 SER A C 1
ATOM 1541 O O . SER A 1 193 ? -4.979 2.229 22.949 1.00 75.69 193 SER A O 1
ATOM 1543 N N . GLU A 1 194 ? -3.809 3.783 21.829 1.00 81.25 194 GLU A N 1
ATOM 1544 C CA . GLU A 1 194 ? -3.557 4.650 22.994 1.00 81.25 194 GLU A CA 1
ATOM 1545 C C . GLU A 1 194 ? -4.829 5.361 23.474 1.00 81.25 194 GLU A C 1
ATOM 1547 O O . GLU A 1 194 ? -5.088 5.471 24.677 1.00 81.25 194 GLU A O 1
ATOM 1552 N N . ASP A 1 195 ? -5.656 5.811 22.536 1.00 77.00 195 ASP A N 1
ATOM 1553 C CA . ASP A 1 195 ? -6.907 6.499 22.833 1.00 77.00 195 ASP A CA 1
ATOM 1554 C C . ASP A 1 195 ? -7.919 5.561 23.512 1.00 77.00 195 ASP A C 1
ATOM 1556 O O . ASP A 1 195 ? -8.550 5.937 24.501 1.00 77.00 195 ASP A O 1
ATOM 1560 N N . LEU A 1 196 ? -7.990 4.293 23.086 1.00 71.50 196 LEU A N 1
ATOM 1561 C CA . LEU A 1 196 ? -8.801 3.284 23.772 1.00 71.50 196 LEU A CA 1
ATOM 1562 C C . LEU A 1 196 ? -8.382 3.106 25.240 1.00 71.50 196 LEU A C 1
ATOM 1564 O O . LEU A 1 196 ? -9.248 3.030 26.106 1.00 71.50 196 LEU A O 1
ATOM 1568 N N . HIS A 1 197 ? -7.078 3.081 25.535 1.00 72.31 197 HIS A N 1
ATOM 1569 C CA . HIS A 1 197 ? -6.576 2.969 26.911 1.00 72.31 197 HIS A CA 1
ATOM 1570 C C . HIS A 1 197 ? -6.923 4.199 27.769 1.00 72.31 197 HIS A C 1
ATOM 1572 O O . HIS A 1 197 ? -6.945 4.116 28.992 1.00 72.31 197 HIS A O 1
ATOM 1578 N N . THR A 1 198 ? -7.176 5.353 27.151 1.00 73.19 198 THR A N 1
ATOM 1579 C CA . THR A 1 198 ? -7.542 6.585 27.867 1.00 73.19 198 THR A CA 1
ATOM 1580 C C . THR A 1 198 ? -9.044 6.654 28.170 1.00 73.19 198 THR A C 1
ATOM 1582 O O . THR A 1 198 ? -9.451 7.294 29.139 1.00 73.19 198 THR A O 1
ATOM 1585 N N . VAL A 1 199 ? -9.874 6.016 27.339 1.00 62.50 199 VAL A N 1
ATOM 1586 C CA . VAL A 1 199 ? -11.342 5.990 27.480 1.00 62.50 199 VAL A CA 1
ATOM 1587 C C . VAL A 1 199 ? -11.825 4.895 28.441 1.00 62.50 199 VAL A C 1
ATOM 1589 O O . VAL A 1 199 ? -12.907 5.034 29.017 1.00 62.50 199 VAL A O 1
ATOM 1592 N N . LEU A 1 200 ? -11.059 3.811 28.583 1.00 55.34 200 LEU A N 1
ATOM 1593 C CA . LEU A 1 200 ? -11.367 2.647 29.425 1.00 55.34 200 LEU A CA 1
ATOM 1594 C C . LEU A 1 200 ? -10.964 2.885 30.889 1.00 55.34 200 LEU A C 1
ATOM 1596 O O . LEU A 1 200 ? -11.772 2.515 31.774 1.00 55.34 200 LEU A O 1
#

Organism: NCBI:txid238572

InterPro domains:
  IPR004117 Olfactory receptor, insect [PF02949] (5-198)
  IPR004117 Olfactory receptor, insect [PTHR21137] (2-196)

pLDDT: mean 79.97, std 10.2, range [47.88, 93.69]